Protein AF-A0A2E7STC7-F1 (afdb_monomer_lite)

Foldseek 3Di:
DPPPPPQQDADPVQLVVQLCVLLVVLVVQCVVVAALQSQLSSQLSNLLSCCCRRPVPDDPQLSCQLSVQLSNLSSVLSHFPLPQLLCLLAPLLQQVVVVSNVLSLQVQLLSQLLNQLSSQLRSLVSNFPFDQDPVNVVVLVVVLQVLLVVQCCVFQPDDDVVVQDTGPSDSGDHCVSPPPDPDDDDGGRSRSSVSSSVSSLCCCCPVGVRPRSNVRSNVRSNCRSPVRSVVSCVVSVCVNDPPD

pLDDT: mean 92.61, std 8.81, range [39.91, 98.69]

Radius of gy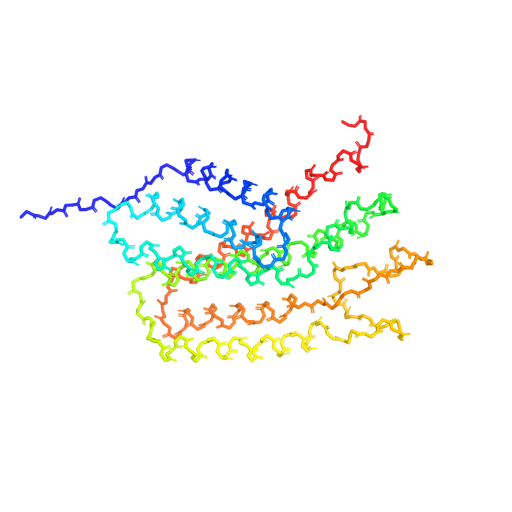ration: 19.45 Å; chains: 1; bounding box: 50×41×57 Å

Secondary structure (DSSP, 8-state):
-----PPP---HHHHHHHHHHHHHHHHHHHHHH-HHHHHHHHHHHHHHHHHHHH-TTS-HHHHHHHHHHHHHHHHHHTTS-HHHHHHHHH-GGGTT-HHHHHHHHHHHHHHHHHHHHHHHHHHHHHHSSS---HHHHHHHHHHHHHHHHHHHHHHH---BGGGTB--SS--S--TTTSTT---------HHHHHHHHHHHHHIIIIIS--HHHHHHHHHHHHHHHHHHHHHHHHHHHHHHSTT-

Sequence (244 aa):
MSENTQTPNPPLWLAVLATAMAGGMGWGIRGQYGHETGAMIAGVLVSLVLVFLFCPNNRSIHVVRAAALGTIAMGFGGSMTYGQTVGLTHDSPLIGNWAAFRWGMLGLAIKGGVWIGFAGLFLGIGLGGKRYRPFEMFLLMLGMLMAVVFGWWLFNTPHDPDNQRLPFFYFSDHWQWEPGATLKHRPEIWGGLLTALVSGILYAALAKGDRLARNLALWGMLGGALGLPLGQALQASNAWNPGM

Structure (mmCIF, N/CA/C/O backbone):
data_AF-A0A2E7STC7-F1
#
_entry.id   AF-A0A2E7STC7-F1
#
loop_
_atom_site.group_PDB
_atom_site.id
_atom_site.type_symbol
_atom_site.label_atom_id
_atom_site.label_alt_id
_atom_site.label_comp_id
_atom_site.label_asym_id
_atom_site.label_entity_id
_atom_site.label_seq_id
_atom_site.pdbx_PDB_ins_code
_atom_site.Cartn_x
_atom_site.Cartn_y
_atom_site.Cartn_z
_atom_site.occupancy
_atom_site.B_iso_or_equiv
_atom_site.auth_seq_id
_atom_site.auth_comp_id
_atom_site.auth_asym_id
_atom_site.auth_atom_id
_atom_site.pdbx_PDB_model_num
ATOM 1 N N . MET A 1 1 ? -28.634 13.125 33.457 1.00 39.91 1 MET A N 1
ATOM 2 C CA . MET A 1 1 ? -28.098 14.011 32.403 1.00 39.91 1 MET A CA 1
ATOM 3 C C . MET A 1 1 ? -27.414 13.126 31.381 1.00 39.91 1 MET A C 1
ATOM 5 O O . MET A 1 1 ? -26.414 12.508 31.711 1.00 39.91 1 MET A O 1
ATOM 9 N N . SER A 1 2 ? -28.009 12.958 30.202 1.00 41.41 2 SER A N 1
ATOM 10 C CA . SER A 1 2 ? -27.362 12.270 29.086 1.00 41.41 2 SER A CA 1
ATOM 11 C C . SER A 1 2 ? -26.258 13.181 28.558 1.00 41.41 2 SER A C 1
ATOM 13 O O . SER A 1 2 ? -26.561 14.195 27.928 1.00 41.41 2 SER A O 1
ATOM 15 N N . GLU A 1 3 ? -24.995 12.867 28.849 1.00 48.06 3 GLU A N 1
ATOM 16 C CA . GLU A 1 3 ? -23.881 13.456 28.110 1.00 48.06 3 GLU A CA 1
ATOM 17 C C . GLU A 1 3 ? -24.093 13.121 26.638 1.00 48.06 3 GLU A C 1
ATOM 19 O O . GLU A 1 3 ? -23.961 11.976 26.209 1.00 48.06 3 GLU A O 1
ATOM 24 N N . ASN A 1 4 ? -24.494 14.129 25.872 1.00 46.41 4 ASN A N 1
ATOM 25 C CA . ASN A 1 4 ? -24.548 14.058 24.429 1.00 46.41 4 ASN A CA 1
ATOM 26 C C . ASN A 1 4 ? -23.088 14.047 23.962 1.00 46.41 4 ASN A C 1
ATOM 28 O O . ASN A 1 4 ? -22.504 15.100 23.709 1.00 46.41 4 ASN A O 1
ATOM 32 N N . THR A 1 5 ? -22.447 12.876 23.987 1.00 58.25 5 THR A N 1
ATOM 33 C CA . THR A 1 5 ? -21.062 12.721 23.549 1.00 58.25 5 THR A CA 1
ATOM 34 C C . THR A 1 5 ? -21.054 12.992 22.051 1.00 58.25 5 THR A C 1
ATOM 36 O O . THR A 1 5 ? -21.365 12.110 21.252 1.00 58.25 5 THR A O 1
ATOM 39 N N . GLN A 1 6 ? -20.783 14.241 21.658 1.00 58.44 6 GLN A N 1
ATOM 40 C CA . GLN A 1 6 ? -20.623 14.589 20.253 1.00 58.44 6 GLN A CA 1
ATOM 41 C C . GLN A 1 6 ? -19.573 13.653 19.665 1.00 58.44 6 GLN A C 1
ATOM 43 O O . GLN A 1 6 ? -18.434 13.600 20.133 1.00 58.44 6 GLN A O 1
ATOM 48 N N . THR A 1 7 ? -19.974 12.886 18.655 1.00 65.62 7 THR A N 1
ATOM 49 C CA . THR A 1 7 ? -19.039 12.086 17.875 1.00 65.62 7 THR A CA 1
ATOM 50 C C . THR A 1 7 ? -18.013 13.042 17.269 1.00 65.62 7 THR A C 1
ATOM 52 O O . THR A 1 7 ? -18.427 13.963 16.556 1.00 65.62 7 THR A O 1
ATOM 55 N N . PRO A 1 8 ? -16.710 12.863 17.543 1.00 74.94 8 PRO A N 1
ATOM 56 C CA . PRO A 1 8 ? -15.663 13.692 16.963 1.00 74.94 8 PRO A CA 1
ATOM 57 C C . PRO A 1 8 ? -15.811 13.719 15.441 1.00 74.94 8 PRO A C 1
ATOM 59 O O . PRO A 1 8 ? -15.792 12.673 14.795 1.00 74.94 8 PRO A O 1
ATOM 62 N N . ASN A 1 9 ? -16.000 14.910 14.878 1.00 84.31 9 ASN A N 1
ATOM 63 C CA . ASN A 1 9 ? -16.163 15.107 13.442 1.00 84.31 9 ASN A CA 1
ATOM 64 C C . ASN A 1 9 ? -15.164 16.175 12.979 1.00 84.31 9 ASN A C 1
ATOM 66 O O . ASN A 1 9 ? -15.547 17.336 12.806 1.00 84.31 9 ASN A O 1
ATOM 70 N N . PRO A 1 10 ? -13.865 15.830 12.884 1.00 89.69 10 PRO A N 1
ATOM 71 C CA . PRO A 1 10 ? -12.863 16.775 12.420 1.00 89.69 10 PRO A CA 1
ATOM 72 C C . PRO A 1 10 ? -13.220 17.236 10.998 1.00 89.69 10 PRO A C 1
ATOM 74 O O . PRO A 1 10 ? -13.703 16.431 10.196 1.00 89.69 10 PRO A O 1
ATOM 77 N N . PRO A 1 11 ? -12.966 18.507 10.643 1.00 93.88 11 PRO A N 1
ATOM 78 C CA . PRO A 1 11 ? -13.161 18.968 9.277 1.00 93.88 11 PRO A CA 1
ATOM 79 C C . PRO A 1 11 ? -12.397 18.079 8.292 1.00 93.88 11 PRO A C 1
ATOM 81 O O . PRO A 1 11 ? -11.206 17.821 8.477 1.00 93.88 11 PRO A O 1
ATOM 84 N N . LEU A 1 12 ? -13.064 17.626 7.227 1.00 92.12 12 LEU A N 1
ATOM 85 C CA . LEU A 1 12 ? -12.473 16.679 6.276 1.00 92.12 12 LEU A CA 1
ATOM 86 C C . LEU A 1 12 ? -11.166 17.205 5.666 1.00 92.12 12 LEU A C 1
ATOM 88 O O . LEU A 1 12 ? -10.209 16.449 5.524 1.00 92.12 12 LEU A O 1
ATOM 92 N N . TRP A 1 13 ? -11.100 18.505 5.361 1.00 94.62 13 TRP A N 1
ATOM 93 C CA . TRP A 1 13 ? -9.892 19.137 4.825 1.00 94.62 13 TRP A CA 1
ATOM 94 C C . TRP A 1 13 ? -8.693 18.988 5.772 1.00 94.62 13 TRP A C 1
ATOM 96 O O . TRP A 1 13 ? -7.584 18.733 5.310 1.00 94.62 13 TRP A O 1
ATOM 106 N N . LEU A 1 14 ? -8.915 19.089 7.088 1.00 95.12 14 LEU A N 1
ATOM 107 C CA . LEU A 1 14 ? -7.868 18.957 8.098 1.00 95.12 14 LEU A CA 1
ATOM 108 C C . LEU A 1 14 ? -7.391 17.510 8.171 1.00 95.12 14 LEU A C 1
ATOM 110 O O . LEU A 1 14 ? -6.188 17.261 8.182 1.00 95.12 14 LEU A O 1
ATOM 114 N N . ALA A 1 15 ? -8.329 16.559 8.179 1.00 94.12 15 ALA A N 1
ATOM 115 C CA . ALA A 1 15 ? -8.004 15.139 8.192 1.00 94.12 15 ALA A CA 1
ATOM 116 C C . ALA A 1 15 ? -7.192 14.734 6.956 1.00 94.12 15 ALA A C 1
ATOM 118 O O . ALA A 1 15 ? -6.171 14.060 7.090 1.00 94.12 15 ALA A O 1
ATOM 119 N N . VAL A 1 16 ? -7.595 15.195 5.770 1.00 93.00 16 VAL A N 1
ATOM 120 C CA . VAL A 1 16 ? -6.880 14.939 4.514 1.00 93.00 16 VAL A CA 1
ATOM 121 C C . VAL A 1 16 ? -5.494 15.579 4.539 1.00 93.00 16 VAL A C 1
ATOM 123 O O . VAL A 1 16 ? -4.512 14.881 4.302 1.00 93.00 16 VAL A O 1
ATOM 126 N N . LEU A 1 17 ? -5.391 16.869 4.871 1.00 96.12 17 LEU A N 1
ATOM 127 C CA . LEU A 1 17 ? -4.120 17.594 4.845 1.00 96.12 17 LEU A CA 1
ATOM 128 C C . LEU A 1 17 ? -3.121 17.041 5.866 1.00 96.12 17 LEU A C 1
ATOM 130 O O . LEU A 1 17 ? -1.989 16.731 5.505 1.00 96.12 17 LEU A O 1
ATOM 134 N N . ALA A 1 18 ? -3.535 16.862 7.122 1.00 96.81 18 ALA A N 1
ATOM 135 C CA . ALA A 1 18 ? -2.658 16.348 8.171 1.00 96.81 18 ALA A CA 1
ATOM 136 C C . ALA A 1 18 ? -2.188 14.920 7.861 1.00 96.81 18 ALA A C 1
ATOM 138 O O . ALA A 1 18 ? -1.013 14.597 8.046 1.00 96.81 18 ALA A O 1
ATOM 139 N N . THR A 1 19 ? -3.081 14.074 7.334 1.00 94.81 19 THR A N 1
ATOM 140 C CA . THR A 1 19 ? -2.727 12.705 6.938 1.00 94.81 19 THR A CA 1
ATOM 141 C C . THR A 1 19 ? -1.790 12.698 5.733 1.00 94.81 19 THR A C 1
ATOM 143 O O . THR A 1 19 ? -0.831 11.929 5.720 1.00 94.81 19 THR A O 1
ATOM 146 N N . ALA A 1 20 ? -2.010 13.572 4.747 1.00 93.81 20 ALA A N 1
ATOM 147 C CA . ALA A 1 20 ? -1.134 13.714 3.587 1.00 93.81 20 ALA A CA 1
ATOM 148 C C . ALA A 1 20 ? 0.260 14.224 3.979 1.00 93.81 20 ALA A C 1
ATOM 150 O O . ALA A 1 20 ? 1.253 13.697 3.488 1.00 93.81 20 ALA A O 1
ATOM 151 N N . MET A 1 21 ? 0.357 15.186 4.902 1.00 96.19 21 MET A N 1
ATOM 152 C CA . MET A 1 21 ? 1.639 15.676 5.423 1.00 96.19 21 MET A CA 1
ATOM 153 C C . MET A 1 21 ? 2.388 14.589 6.202 1.00 96.19 21 MET A C 1
ATOM 155 O O . MET A 1 21 ? 3.574 14.370 5.963 1.00 96.19 21 MET A O 1
ATOM 159 N N . ALA A 1 22 ? 1.697 13.867 7.090 1.00 96.38 22 ALA A N 1
ATOM 160 C CA . ALA A 1 22 ? 2.275 12.755 7.843 1.00 96.38 22 ALA A CA 1
ATOM 161 C C . ALA A 1 22 ? 2.733 11.614 6.923 1.00 96.38 22 ALA A C 1
ATOM 163 O O . ALA A 1 22 ? 3.848 11.108 7.059 1.00 96.38 22 ALA A O 1
ATOM 164 N N . GLY A 1 23 ? 1.892 11.243 5.955 1.00 94.06 23 GLY A N 1
ATOM 165 C CA . GLY A 1 23 ? 2.201 10.241 4.943 1.00 94.06 23 GLY A CA 1
ATOM 166 C C . GLY A 1 23 ? 3.374 10.662 4.063 1.00 94.06 23 GLY A C 1
ATOM 167 O O . GLY A 1 23 ? 4.307 9.885 3.903 1.00 94.06 23 GLY A O 1
ATOM 168 N N . GLY A 1 24 ? 3.374 11.898 3.559 1.00 92.38 24 GLY A N 1
ATOM 169 C CA . GLY A 1 24 ? 4.443 12.451 2.726 1.00 92.38 24 GLY A CA 1
ATOM 170 C C . GLY A 1 24 ? 5.787 12.508 3.451 1.00 92.38 24 GLY A C 1
ATOM 171 O O . GLY A 1 24 ? 6.792 12.048 2.911 1.00 92.38 24 GLY A O 1
ATOM 172 N N . MET A 1 25 ? 5.805 12.975 4.705 1.00 94.19 25 MET A N 1
ATOM 173 C CA . MET A 1 25 ? 7.006 12.951 5.546 1.00 94.19 25 MET A CA 1
ATOM 174 C C . MET A 1 25 ? 7.497 11.517 5.778 1.00 94.19 25 MET A C 1
ATOM 176 O O . MET A 1 25 ? 8.676 11.225 5.576 1.00 94.19 25 MET A O 1
ATOM 180 N N . GLY A 1 26 ? 6.595 10.604 6.152 1.00 93.38 26 GLY A N 1
ATOM 181 C CA . GLY A 1 26 ? 6.923 9.194 6.348 1.00 93.38 26 GLY A CA 1
ATOM 182 C C . GLY A 1 26 ? 7.460 8.526 5.080 1.00 93.38 26 GLY A C 1
ATOM 183 O O . GLY A 1 26 ? 8.394 7.730 5.153 1.00 93.38 26 GLY A O 1
ATOM 184 N N . TRP A 1 27 ? 6.928 8.885 3.911 1.00 90.75 27 TRP A N 1
ATOM 185 C CA . TRP A 1 27 ? 7.393 8.373 2.623 1.00 90.75 27 TRP A CA 1
ATOM 186 C C . TRP A 1 27 ? 8.780 8.909 2.254 1.00 90.75 27 TRP A C 1
ATOM 188 O O . TRP A 1 27 ? 9.626 8.143 1.793 1.00 90.75 27 TRP A O 1
ATOM 198 N N . GLY A 1 28 ? 9.051 10.190 2.524 1.00 89.56 28 GLY A N 1
ATOM 199 C CA . GLY A 1 28 ? 10.384 10.779 2.365 1.00 89.56 28 GLY A CA 1
ATOM 200 C C . GLY A 1 28 ? 11.430 10.085 3.242 1.00 89.56 28 GLY A C 1
ATOM 201 O O . GLY A 1 28 ? 12.499 9.716 2.758 1.00 89.56 28 GLY A O 1
ATOM 202 N N . ILE A 1 29 ? 11.091 9.810 4.507 1.00 89.19 29 ILE A N 1
ATOM 203 C CA . ILE A 1 29 ? 11.946 9.043 5.426 1.00 89.19 29 ILE A CA 1
ATOM 204 C C . ILE A 1 29 ? 12.149 7.613 4.915 1.00 89.19 29 ILE A C 1
ATOM 206 O O . ILE A 1 29 ? 13.274 7.112 4.900 1.00 89.19 29 ILE A O 1
ATOM 210 N N . ARG A 1 30 ? 11.086 6.952 4.438 1.00 88.50 30 ARG A N 1
ATOM 211 C CA . ARG A 1 30 ? 11.183 5.617 3.835 1.00 88.50 30 ARG A CA 1
ATOM 212 C C . ARG A 1 30 ? 12.182 5.582 2.679 1.00 88.50 30 ARG A C 1
ATOM 214 O O . ARG A 1 30 ? 12.866 4.574 2.542 1.00 88.50 30 ARG A O 1
ATOM 221 N N . GLY A 1 31 ? 12.304 6.648 1.890 1.00 84.62 31 GLY A N 1
ATOM 222 C CA . GLY A 1 31 ? 13.314 6.746 0.832 1.00 84.62 31 GLY A CA 1
ATOM 223 C C . GLY A 1 31 ? 14.756 6.553 1.325 1.00 84.62 31 GLY A C 1
ATOM 224 O O . GLY A 1 31 ? 15.585 6.068 0.565 1.00 84.62 31 GLY A O 1
ATOM 225 N N . GLN A 1 32 ? 15.040 6.861 2.597 1.00 86.62 32 GLN A N 1
ATOM 226 C CA . GLN A 1 32 ? 16.368 6.713 3.208 1.00 86.62 32 GLN A CA 1
ATOM 227 C C . GLN A 1 32 ? 16.581 5.348 3.881 1.00 86.62 32 GLN A C 1
ATOM 229 O O . GLN A 1 32 ? 17.663 4.778 3.789 1.00 86.62 32 GLN A O 1
ATOM 234 N N . TYR A 1 33 ? 15.559 4.803 4.550 1.00 83.75 33 TYR A N 1
ATOM 235 C CA . TYR A 1 33 ? 15.676 3.536 5.296 1.00 83.75 33 TYR A CA 1
ATOM 236 C C . TYR A 1 33 ? 15.258 2.296 4.484 1.00 83.75 33 TYR A C 1
ATOM 238 O O . TYR A 1 33 ? 15.698 1.183 4.769 1.00 83.75 33 TYR A O 1
ATOM 246 N N . GLY A 1 34 ? 14.426 2.475 3.456 1.00 80.62 34 GLY A N 1
ATOM 247 C CA . GLY A 1 34 ? 13.909 1.416 2.590 1.00 80.62 34 GLY A CA 1
ATOM 248 C C . GLY A 1 34 ? 13.017 0.382 3.292 1.00 80.62 34 GLY A C 1
ATOM 249 O O . GLY A 1 34 ? 12.738 0.465 4.489 1.00 80.62 34 GLY A O 1
ATOM 250 N N . HIS A 1 35 ? 12.580 -0.607 2.504 1.00 85.88 35 HIS A N 1
ATOM 251 C CA . HIS A 1 35 ? 11.991 -1.872 2.971 1.00 85.88 35 HIS A CA 1
ATOM 252 C C . HIS A 1 35 ? 10.810 -1.712 3.961 1.00 85.88 35 HIS A C 1
ATOM 254 O O . HIS A 1 35 ? 10.058 -0.729 3.896 1.00 85.88 35 HIS A O 1
ATOM 260 N N . GLU A 1 36 ? 10.598 -2.696 4.837 1.00 92.69 36 GLU A N 1
ATOM 261 C CA . GLU A 1 36 ? 9.513 -2.745 5.820 1.00 92.69 36 GLU A CA 1
ATOM 262 C C . GLU A 1 36 ? 9.675 -1.667 6.897 1.00 92.69 36 GLU A C 1
ATOM 264 O O . GLU A 1 36 ? 8.715 -0.965 7.215 1.00 92.69 36 GLU A O 1
ATOM 269 N N . THR A 1 37 ? 10.894 -1.474 7.412 1.00 89.56 37 THR A N 1
ATOM 270 C CA . THR A 1 37 ? 11.180 -0.512 8.490 1.00 89.56 37 THR A CA 1
ATOM 271 C C . THR A 1 37 ? 10.824 0.918 8.092 1.00 89.56 37 THR A C 1
ATOM 273 O O . THR A 1 37 ? 10.157 1.623 8.848 1.00 89.56 37 THR A O 1
ATOM 276 N N . GLY A 1 38 ? 11.204 1.351 6.885 1.00 90.31 38 GLY A N 1
ATOM 277 C CA . GLY A 1 38 ? 10.836 2.675 6.389 1.00 90.31 38 GLY A CA 1
ATOM 278 C C . GLY A 1 38 ? 9.321 2.833 6.227 1.00 90.31 38 GLY A C 1
ATOM 279 O O . GLY A 1 38 ? 8.764 3.884 6.537 1.00 90.31 38 GLY A O 1
ATOM 280 N N . ALA A 1 39 ? 8.626 1.775 5.801 1.00 93.94 39 ALA A N 1
ATOM 281 C CA . ALA A 1 39 ? 7.173 1.785 5.661 1.00 93.94 39 ALA A CA 1
ATOM 282 C C . ALA A 1 39 ? 6.437 1.900 7.003 1.00 93.94 39 ALA A C 1
ATOM 284 O O . ALA A 1 39 ? 5.436 2.612 7.102 1.00 93.94 39 ALA A O 1
ATOM 285 N N . MET A 1 40 ? 6.952 1.254 8.050 1.00 96.19 40 MET A N 1
ATOM 286 C CA . MET A 1 40 ? 6.401 1.346 9.403 1.00 96.19 40 MET A CA 1
ATOM 287 C C . MET A 1 40 ? 6.386 2.792 9.920 1.00 96.19 40 MET A C 1
ATOM 289 O O . MET A 1 40 ? 5.429 3.187 10.583 1.00 96.19 40 MET A O 1
ATOM 293 N N . ILE A 1 41 ? 7.378 3.616 9.563 1.00 94.56 41 ILE A N 1
ATOM 294 C CA . ILE A 1 41 ? 7.426 5.033 9.961 1.00 94.56 41 ILE A CA 1
ATOM 295 C C . ILE A 1 41 ? 6.243 5.812 9.365 1.00 94.56 41 ILE A C 1
ATOM 297 O O . ILE A 1 41 ? 5.555 6.540 10.079 1.00 94.56 41 ILE A O 1
ATOM 301 N N . ALA A 1 42 ? 5.934 5.617 8.081 1.00 94.31 42 ALA A N 1
ATOM 302 C CA . ALA A 1 42 ? 4.728 6.200 7.488 1.00 94.31 42 ALA A CA 1
ATOM 303 C C . ALA A 1 42 ? 3.453 5.679 8.174 1.00 94.31 42 ALA A C 1
ATOM 305 O O . ALA A 1 42 ? 2.535 6.450 8.457 1.00 94.31 42 ALA A O 1
ATOM 306 N N . GLY A 1 43 ? 3.425 4.383 8.498 1.00 95.44 43 GLY A N 1
ATOM 307 C CA . GLY A 1 43 ? 2.316 3.737 9.196 1.00 95.44 43 GLY A CA 1
ATOM 308 C C . GLY A 1 43 ? 2.021 4.354 10.561 1.00 95.44 43 GLY A C 1
ATOM 309 O O . GLY A 1 43 ? 0.864 4.677 10.837 1.00 95.44 43 GLY A O 1
ATOM 310 N N . VAL A 1 44 ? 3.043 4.562 11.398 1.00 96.31 44 VAL A N 1
ATOM 311 C CA . VAL A 1 44 ? 2.856 5.134 12.740 1.00 96.31 44 VAL A CA 1
ATOM 312 C C . VAL A 1 44 ? 2.392 6.587 12.670 1.00 96.31 44 VAL A C 1
ATOM 314 O O . VAL A 1 44 ? 1.444 6.949 13.364 1.00 96.31 44 VAL A O 1
ATOM 317 N N . LEU A 1 45 ? 2.987 7.400 11.789 1.00 96.38 45 LEU A N 1
ATOM 318 C CA . LEU A 1 45 ? 2.647 8.818 11.648 1.00 96.38 45 LEU A CA 1
ATOM 319 C C . LEU A 1 45 ? 1.200 9.002 11.173 1.00 96.38 45 LEU A C 1
ATOM 321 O O . LEU A 1 45 ? 0.427 9.720 11.808 1.00 96.38 45 LEU A O 1
ATOM 325 N N . VAL A 1 46 ? 0.808 8.306 10.102 1.00 96.38 46 VAL A N 1
ATOM 326 C CA . VAL A 1 46 ? -0.562 8.354 9.564 1.00 96.38 46 VAL A CA 1
ATOM 327 C C . VAL A 1 46 ? -1.575 7.830 10.580 1.00 96.38 46 VAL A C 1
ATOM 329 O O . VAL A 1 46 ? -2.613 8.456 10.796 1.00 96.38 46 VAL A O 1
ATOM 332 N N . SER A 1 47 ? -1.272 6.713 11.246 1.00 96.06 47 SER A N 1
ATOM 333 C CA . SER A 1 47 ? -2.191 6.128 12.226 1.00 96.06 47 SER A CA 1
ATOM 334 C C . SER A 1 47 ? -2.409 7.054 13.420 1.00 96.06 47 SER A C 1
ATOM 336 O O . SER A 1 47 ? -3.547 7.227 13.844 1.00 96.06 47 SER A O 1
ATOM 338 N N . LEU A 1 48 ? -1.354 7.685 13.946 1.00 95.06 48 LEU A N 1
ATOM 339 C CA . LEU A 1 48 ? -1.475 8.628 15.060 1.00 95.06 48 LEU A CA 1
ATOM 340 C C . LEU A 1 48 ? -2.302 9.859 14.682 1.00 95.06 48 LEU A C 1
ATOM 342 O O . LEU A 1 48 ? -3.174 10.246 15.457 1.00 95.06 48 LEU A O 1
ATOM 346 N N . VAL A 1 49 ? -2.098 10.432 13.490 1.00 95.38 49 VAL A N 1
ATOM 347 C CA . VAL A 1 49 ? -2.918 11.556 13.005 1.00 95.38 49 VAL A CA 1
ATOM 348 C C . VAL A 1 49 ? -4.395 11.173 12.949 1.00 95.38 49 VAL A C 1
ATOM 350 O O . VAL A 1 49 ? -5.234 11.874 13.514 1.00 95.38 49 VAL A O 1
ATOM 353 N N . LEU A 1 50 ? -4.723 10.040 12.322 1.00 94.00 50 LEU A N 1
ATOM 354 C CA . LEU A 1 50 ? -6.108 9.580 12.213 1.00 94.00 50 LEU A CA 1
ATOM 355 C C . LEU A 1 50 ? -6.722 9.311 13.592 1.00 94.00 50 LEU A C 1
ATOM 357 O O . LEU A 1 50 ? -7.847 9.726 13.864 1.00 94.00 50 LEU A O 1
ATOM 361 N N . VAL A 1 51 ? -5.984 8.661 14.488 1.00 92.50 51 VAL A N 1
ATOM 362 C CA . VAL A 1 51 ? -6.475 8.359 15.833 1.00 92.50 51 VAL A CA 1
ATOM 363 C C . VAL A 1 51 ? -6.688 9.639 16.648 1.00 92.50 51 VAL A C 1
ATOM 365 O O . VAL A 1 51 ? -7.723 9.767 17.294 1.00 92.50 51 VAL A O 1
ATOM 368 N N . PHE A 1 52 ? -5.773 10.609 16.614 1.00 92.00 52 PHE A N 1
ATOM 369 C CA . PHE A 1 52 ? -5.940 11.850 17.377 1.00 92.00 52 PHE A CA 1
ATOM 370 C C . PHE A 1 52 ? -7.084 12.722 16.858 1.00 92.00 52 PHE A C 1
ATOM 372 O O . PHE A 1 52 ? -7.785 13.335 17.660 1.00 92.00 52 PHE A O 1
ATOM 379 N N . LEU A 1 53 ? -7.321 12.742 15.544 1.00 92.50 53 LEU A N 1
ATOM 380 C CA . LEU A 1 53 ? -8.408 13.526 14.956 1.00 92.50 53 LEU A CA 1
ATOM 381 C C . LEU A 1 53 ? -9.787 12.889 15.170 1.00 92.50 53 LEU A C 1
ATOM 383 O O . LEU A 1 53 ? -10.744 13.590 15.494 1.00 92.50 53 LEU A O 1
ATOM 387 N N . PHE A 1 54 ? -9.906 11.571 14.995 1.00 89.75 54 PHE A N 1
ATOM 388 C CA . PHE A 1 54 ? -11.200 10.878 15.041 1.00 89.75 54 PHE A CA 1
ATOM 389 C C . PHE A 1 54 ? -11.511 10.234 16.398 1.00 89.75 54 PHE A C 1
ATOM 391 O O . PHE A 1 54 ? -12.649 9.838 16.647 1.00 89.75 54 PHE A O 1
ATOM 398 N N . CYS A 1 55 ? -10.530 10.109 17.293 1.00 87.94 55 CYS A N 1
ATOM 399 C CA . CYS A 1 55 ? -10.681 9.480 18.608 1.00 87.94 55 CYS A CA 1
ATOM 400 C C . CYS A 1 55 ? -10.053 10.304 19.765 1.00 87.94 55 CYS A C 1
ATOM 402 O O . CYS A 1 55 ? -9.389 9.709 20.616 1.00 87.94 55 CYS A O 1
ATOM 404 N N . PRO A 1 56 ? -10.281 11.635 19.865 1.00 81.88 56 PRO A N 1
ATOM 405 C CA . PRO A 1 56 ? -9.615 12.523 20.832 1.00 81.88 56 PRO A CA 1
ATOM 406 C C . PRO A 1 56 ? -9.802 12.135 22.308 1.00 81.88 56 PRO A C 1
ATOM 408 O O . PRO A 1 56 ? -8.904 12.351 23.112 1.00 81.88 56 PRO A O 1
ATOM 411 N N . ASN A 1 57 ? -10.935 11.519 22.665 1.00 82.19 57 ASN A N 1
ATOM 412 C CA . ASN A 1 57 ? -11.250 11.128 24.049 1.00 82.19 57 ASN A CA 1
ATOM 413 C C . ASN A 1 57 ? -11.036 9.629 24.320 1.00 82.19 57 ASN A C 1
ATOM 415 O O . ASN A 1 57 ? -11.535 9.087 25.308 1.00 82.19 57 ASN A O 1
ATOM 419 N N . ASN A 1 58 ? -10.357 8.919 23.418 1.00 81.38 58 ASN A N 1
ATOM 420 C CA . ASN A 1 58 ? -10.159 7.484 23.561 1.00 81.38 58 ASN A CA 1
ATOM 421 C C . ASN A 1 58 ? -9.019 7.185 24.546 1.00 81.38 58 ASN A C 1
ATOM 423 O O . ASN A 1 58 ? -8.061 7.945 24.673 1.00 81.38 58 ASN A O 1
ATOM 427 N N . ARG A 1 59 ? -9.104 6.058 25.261 1.00 82.31 59 ARG A N 1
ATOM 428 C CA . ARG A 1 59 ? -8.070 5.691 26.243 1.00 82.31 59 ARG A CA 1
ATOM 429 C C . ARG A 1 59 ? -6.738 5.450 25.534 1.00 82.31 59 ARG A C 1
ATOM 431 O O . ARG A 1 59 ? -6.715 4.831 24.468 1.00 82.31 59 ARG A O 1
ATOM 438 N N . SER A 1 60 ? -5.632 5.841 26.170 1.00 83.12 60 SER A N 1
ATOM 439 C CA . SER A 1 60 ? -4.271 5.703 25.625 1.00 83.12 60 SER A CA 1
ATOM 440 C C . SER A 1 60 ? -3.969 4.294 25.101 1.00 83.12 60 SER A C 1
ATOM 442 O O . SER A 1 60 ? -3.379 4.146 24.038 1.00 83.12 60 SER A O 1
ATOM 444 N N . ILE A 1 61 ? -4.458 3.247 25.772 1.00 84.56 61 ILE A N 1
ATOM 445 C CA . ILE A 1 61 ? -4.276 1.858 25.328 1.00 84.56 61 ILE A CA 1
ATOM 446 C C . ILE A 1 61 ? -4.935 1.550 23.973 1.00 84.56 61 ILE A C 1
ATOM 448 O O . ILE A 1 61 ? -4.383 0.791 23.179 1.00 84.56 61 ILE A O 1
ATOM 452 N N . HIS A 1 62 ? -6.094 2.142 23.671 1.00 84.56 62 HIS A N 1
ATOM 453 C CA . HIS A 1 62 ? -6.762 1.962 22.379 1.00 84.56 62 HIS A CA 1
ATOM 454 C C . HIS A 1 62 ? -6.030 2.719 21.273 1.00 84.56 62 HIS A C 1
ATOM 456 O O . HIS A 1 62 ? -5.873 2.184 20.176 1.00 84.56 62 HIS A O 1
ATOM 462 N N . VAL A 1 63 ? -5.527 3.915 21.593 1.00 86.75 63 VAL A N 1
ATOM 463 C CA . VAL A 1 63 ? -4.703 4.727 20.691 1.00 86.75 63 VAL A CA 1
ATOM 464 C C . VAL A 1 63 ? -3.421 3.987 20.319 1.00 86.75 63 VAL A C 1
ATOM 466 O O . VAL A 1 63 ? -3.145 3.784 19.138 1.00 86.75 63 VAL A O 1
ATOM 469 N N . VAL A 1 64 ? -2.686 3.500 21.321 1.00 90.25 64 VAL A N 1
ATOM 470 C CA . VAL A 1 64 ? -1.443 2.740 21.132 1.00 90.25 64 VAL A CA 1
ATOM 471 C C . VAL A 1 64 ? -1.699 1.463 20.338 1.00 90.25 64 VAL A C 1
ATOM 473 O O . VAL A 1 64 ? -0.952 1.164 19.413 1.00 90.25 64 VAL A O 1
ATOM 476 N N . ARG A 1 65 ? -2.780 0.730 20.634 1.00 90.94 65 ARG A N 1
ATOM 477 C CA . ARG A 1 65 ? -3.142 -0.483 19.888 1.00 90.94 65 ARG A CA 1
ATOM 478 C C . ARG A 1 65 ? -3.412 -0.189 18.413 1.00 90.94 65 ARG A C 1
ATOM 480 O O . ARG A 1 65 ? -2.903 -0.905 17.556 1.00 90.94 65 ARG A O 1
ATOM 487 N N . ALA A 1 66 ? -4.219 0.829 18.117 1.00 92.62 66 ALA A N 1
ATOM 488 C CA . ALA A 1 66 ? -4.544 1.207 16.745 1.00 92.62 66 ALA A CA 1
ATOM 489 C C . ALA A 1 66 ? -3.296 1.655 15.974 1.00 92.62 66 ALA A C 1
ATOM 491 O O . ALA A 1 66 ? -3.053 1.165 14.872 1.00 92.62 66 ALA A O 1
ATOM 492 N N . ALA A 1 67 ? -2.470 2.504 16.589 1.00 94.56 67 ALA A N 1
ATOM 493 C CA . ALA A 1 67 ? -1.213 2.951 16.005 1.00 94.56 67 ALA A CA 1
ATOM 494 C C . ALA A 1 67 ? -0.243 1.786 15.766 1.00 94.56 67 ALA A C 1
ATOM 496 O O . ALA A 1 67 ? 0.319 1.685 14.679 1.00 94.56 67 ALA A O 1
ATOM 497 N N . ALA A 1 68 ? -0.088 0.867 16.723 1.00 95.38 68 ALA A N 1
ATOM 498 C CA . ALA A 1 68 ? 0.788 -0.296 16.583 1.00 95.38 68 ALA A CA 1
ATOM 499 C C . ALA A 1 68 ? 0.333 -1.228 15.449 1.00 95.38 68 ALA A C 1
ATOM 501 O O . ALA A 1 68 ? 1.146 -1.636 14.622 1.00 95.38 68 ALA A O 1
ATOM 502 N N . LEU A 1 69 ? -0.968 -1.525 15.366 1.00 95.69 69 LEU A N 1
ATOM 503 C CA . LEU A 1 69 ? -1.513 -2.377 14.308 1.00 95.69 69 LEU A CA 1
ATOM 504 C C . LEU A 1 69 ? -1.388 -1.724 12.925 1.00 95.69 69 LEU A C 1
ATOM 506 O O . LEU A 1 69 ? -0.956 -2.391 11.987 1.00 95.69 69 LEU A O 1
ATOM 510 N N . GLY A 1 70 ? -1.694 -0.428 12.801 1.00 95.56 70 GLY A N 1
ATOM 511 C CA . GLY A 1 70 ? -1.494 0.315 11.553 1.00 95.56 70 GLY A CA 1
ATOM 512 C C . GLY A 1 70 ? -0.020 0.392 11.136 1.00 95.56 70 GLY A C 1
ATOM 513 O O . GLY A 1 70 ? 0.301 0.226 9.962 1.00 95.56 70 GLY A O 1
ATOM 514 N N . THR A 1 71 ? 0.888 0.548 12.104 1.00 96.50 71 THR A N 1
ATOM 515 C CA . THR A 1 71 ? 2.346 0.546 11.889 1.00 96.50 71 THR A CA 1
ATOM 516 C C . THR A 1 71 ? 2.832 -0.780 11.313 1.00 96.50 71 THR A C 1
ATOM 518 O O . THR A 1 71 ? 3.470 -0.796 10.262 1.00 96.50 71 THR A O 1
ATOM 521 N N . ILE A 1 72 ? 2.501 -1.896 11.972 1.00 95.50 72 ILE A N 1
ATOM 522 C CA . ILE A 1 72 ? 2.899 -3.242 11.535 1.00 95.50 72 ILE A CA 1
ATOM 523 C C . ILE A 1 72 ? 2.333 -3.537 10.144 1.00 95.50 72 ILE A C 1
ATOM 525 O O . ILE A 1 72 ? 3.055 -4.004 9.266 1.00 95.50 72 ILE A O 1
ATOM 529 N N . ALA A 1 73 ? 1.059 -3.215 9.919 1.00 96.25 73 ALA A N 1
ATOM 530 C CA . ALA A 1 73 ? 0.402 -3.492 8.651 1.00 96.25 73 ALA A CA 1
ATOM 531 C C . ALA A 1 73 ? 0.960 -2.668 7.487 1.00 96.25 73 ALA A C 1
ATOM 533 O O . ALA A 1 73 ? 1.081 -3.184 6.377 1.00 96.25 73 ALA A O 1
ATOM 534 N N . MET A 1 74 ? 1.365 -1.418 7.735 1.00 96.38 74 MET A N 1
ATOM 535 C CA . MET A 1 74 ? 2.093 -0.634 6.737 1.00 96.38 74 MET A CA 1
ATOM 536 C C . MET A 1 74 ? 3.454 -1.270 6.410 1.00 96.38 74 MET A C 1
ATOM 538 O O . MET A 1 74 ? 3.891 -1.214 5.262 1.00 96.38 74 MET A O 1
ATOM 542 N N . GLY A 1 75 ? 4.094 -1.928 7.381 1.00 95.62 75 GLY A N 1
ATOM 543 C CA . GLY A 1 75 ? 5.316 -2.707 7.177 1.00 95.62 75 GLY A CA 1
ATOM 544 C C . GLY A 1 75 ? 5.155 -3.840 6.160 1.00 95.62 75 GLY A C 1
ATOM 545 O O . GLY A 1 75 ? 6.040 -4.026 5.329 1.00 95.62 75 GLY A O 1
ATOM 546 N N . PHE A 1 76 ? 4.009 -4.535 6.142 1.00 94.62 76 PHE A N 1
ATOM 547 C CA . PHE A 1 76 ? 3.772 -5.644 5.206 1.00 94.62 76 PHE A CA 1
ATOM 548 C C . PHE A 1 76 ? 3.918 -5.224 3.747 1.00 94.62 76 PHE A C 1
ATOM 550 O O . PHE A 1 76 ? 4.562 -5.928 2.975 1.00 94.62 76 PHE A O 1
ATOM 557 N N . GLY A 1 77 ? 3.394 -4.062 3.354 1.00 89.19 77 GLY A N 1
ATOM 558 C CA . GLY A 1 77 ? 3.560 -3.606 1.975 1.00 89.19 77 GLY A CA 1
ATOM 559 C C . GLY A 1 77 ? 5.004 -3.235 1.618 1.00 89.19 77 GLY A C 1
ATOM 560 O O . GLY A 1 77 ? 5.381 -3.323 0.451 1.00 89.19 77 GLY A O 1
ATOM 561 N N . GLY A 1 78 ? 5.835 -2.919 2.618 1.00 90.88 78 GLY A N 1
ATOM 562 C CA . GLY A 1 78 ? 7.263 -2.629 2.457 1.00 90.88 78 GLY A CA 1
ATOM 563 C C . GLY A 1 78 ? 8.091 -3.802 1.938 1.00 90.88 78 GLY A C 1
ATOM 564 O O . GLY A 1 78 ? 9.171 -3.571 1.397 1.00 90.88 78 GLY A O 1
ATOM 565 N N . SER A 1 79 ? 7.558 -5.021 2.038 1.00 92.38 79 SER A N 1
ATOM 566 C CA . SER A 1 79 ? 8.179 -6.245 1.524 1.00 92.38 79 SER A CA 1
ATOM 567 C C . SER A 1 79 ? 7.998 -6.437 0.010 1.00 92.38 79 SER A C 1
ATOM 569 O O . SER A 1 79 ? 8.688 -7.249 -0.607 1.00 92.38 79 SER A O 1
ATOM 571 N N . MET A 1 80 ? 7.089 -5.690 -0.633 1.00 94.75 80 MET A N 1
ATOM 572 C CA . MET A 1 80 ? 6.910 -5.767 -2.083 1.00 94.75 80 MET A CA 1
ATOM 573 C C . MET A 1 80 ? 8.065 -5.099 -2.826 1.00 94.75 80 MET A C 1
ATOM 575 O O . MET A 1 80 ? 8.512 -4.007 -2.469 1.00 94.75 80 MET A O 1
ATOM 579 N N . THR A 1 81 ? 8.448 -5.693 -3.957 1.00 91.75 81 THR A N 1
ATOM 580 C CA . THR A 1 81 ? 9.372 -5.114 -4.942 1.00 91.75 81 THR A CA 1
ATOM 581 C C . THR A 1 81 ? 8.734 -3.916 -5.654 1.00 91.75 81 THR A C 1
ATOM 583 O O . THR A 1 81 ? 8.369 -3.970 -6.821 1.00 91.75 81 THR A O 1
ATOM 586 N N . TYR A 1 82 ? 8.520 -2.831 -4.922 1.00 89.75 82 TYR A N 1
ATOM 587 C CA . TYR A 1 82 ? 7.902 -1.598 -5.401 1.00 89.75 82 TYR A CA 1
ATOM 588 C C . TYR A 1 82 ? 8.885 -0.731 -6.198 1.00 89.75 82 TYR A C 1
ATOM 590 O O . TYR A 1 82 ? 8.492 -0.095 -7.168 1.00 89.75 82 TYR A O 1
ATOM 598 N N . GLY A 1 83 ? 10.166 -0.725 -5.810 1.00 92.31 83 GLY A N 1
ATOM 599 C CA . GLY A 1 83 ? 11.184 0.128 -6.435 1.00 92.31 83 GLY A CA 1
ATOM 600 C C . GLY A 1 83 ? 11.363 -0.135 -7.932 1.00 92.31 83 GLY A C 1
ATOM 601 O O . GLY A 1 83 ? 11.381 0.809 -8.705 1.00 92.31 83 GLY A O 1
ATOM 602 N N . GLN A 1 84 ? 11.394 -1.402 -8.354 1.00 94.31 84 GLN A N 1
ATOM 603 C CA . GLN A 1 84 ? 11.472 -1.749 -9.782 1.00 94.31 84 GLN A CA 1
ATOM 604 C C . GLN A 1 84 ? 10.195 -1.380 -10.548 1.00 94.31 84 GLN A C 1
ATOM 606 O O . GLN A 1 84 ? 10.253 -0.971 -11.698 1.00 94.31 84 GLN A O 1
ATOM 611 N N . THR A 1 85 ? 9.027 -1.415 -9.900 1.00 96.44 85 THR A N 1
ATOM 612 C CA . THR A 1 85 ? 7.786 -0.915 -10.519 1.00 96.44 85 THR A CA 1
ATOM 613 C C . THR A 1 85 ? 7.823 0.586 -10.753 1.00 96.44 85 THR A C 1
ATOM 615 O O . THR A 1 85 ? 7.324 1.060 -11.769 1.00 96.44 85 THR A O 1
ATOM 618 N N . VAL A 1 86 ? 8.412 1.339 -9.820 1.00 95.19 86 VAL A N 1
ATOM 619 C CA . VAL A 1 86 ? 8.697 2.763 -10.024 1.00 95.19 86 VAL A CA 1
ATOM 620 C C . VAL A 1 86 ? 9.681 2.939 -11.180 1.00 95.19 86 VAL A C 1
ATOM 622 O O . VAL A 1 86 ? 9.435 3.798 -12.024 1.00 95.19 86 VAL A O 1
ATOM 625 N N . GLY A 1 87 ? 10.716 2.095 -11.266 1.00 94.94 87 GLY A N 1
ATOM 626 C CA . GLY A 1 87 ? 11.699 2.073 -12.358 1.00 94.94 87 GLY A CA 1
ATOM 627 C C . GLY A 1 87 ? 11.059 2.034 -13.746 1.00 94.94 87 GLY A C 1
ATOM 628 O O . GLY A 1 87 ? 11.363 2.883 -14.581 1.00 94.94 87 GLY A O 1
ATOM 629 N N . LEU A 1 88 ? 10.012 1.216 -13.937 1.00 95.50 88 LEU A N 1
ATOM 630 C CA . LEU A 1 88 ? 9.228 1.160 -15.188 1.00 95.50 88 LEU A CA 1
ATOM 631 C C . LEU A 1 88 ? 8.636 2.507 -15.653 1.00 95.50 88 LEU A C 1
ATOM 633 O O . LEU A 1 88 ? 8.223 2.648 -16.803 1.00 95.50 88 LEU A O 1
ATOM 637 N N . THR A 1 89 ? 8.551 3.487 -14.754 1.00 94.94 89 THR A N 1
ATOM 638 C CA . THR A 1 89 ? 8.022 4.832 -15.016 1.00 94.94 89 THR A CA 1
ATOM 639 C C . THR A 1 89 ? 9.068 5.936 -14.854 1.00 94.94 89 THR A C 1
ATOM 641 O O . THR A 1 89 ? 8.743 7.099 -15.080 1.00 94.94 89 THR A O 1
ATOM 644 N N . HIS A 1 90 ? 10.288 5.619 -14.419 1.00 92.31 90 HIS A N 1
ATOM 645 C CA . HIS A 1 90 ? 11.270 6.621 -13.991 1.00 92.31 90 HIS A CA 1
ATOM 646 C C . HIS A 1 90 ? 12.665 6.416 -14.587 1.00 92.31 90 HIS A C 1
ATOM 648 O O . HIS A 1 90 ? 13.409 7.386 -14.709 1.00 92.31 90 HIS A O 1
ATOM 654 N N . ASP A 1 91 ? 13.022 5.192 -14.973 1.00 92.56 91 ASP A N 1
ATOM 655 C CA . ASP A 1 91 ? 14.354 4.897 -15.483 1.00 92.56 91 ASP A CA 1
ATOM 656 C C . ASP A 1 91 ? 14.556 5.541 -16.857 1.00 92.56 91 ASP A C 1
ATOM 658 O O . ASP A 1 91 ? 13.736 5.393 -17.766 1.00 92.56 91 ASP A O 1
ATOM 662 N N . SER A 1 92 ? 15.671 6.262 -17.016 1.00 91.00 92 SER A N 1
ATOM 663 C CA . SER A 1 92 ? 15.978 7.027 -18.231 1.00 91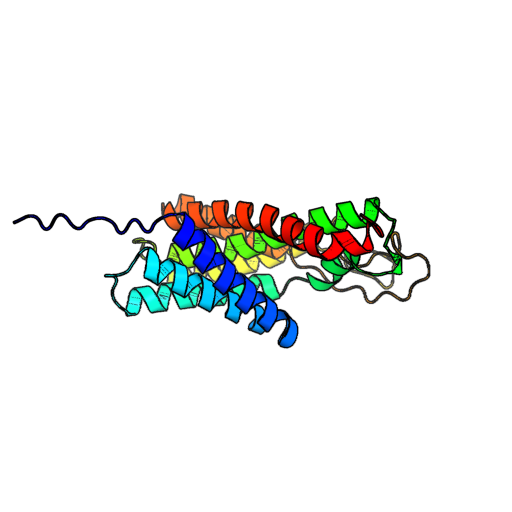.00 92 SER A CA 1
ATOM 664 C C . SER A 1 92 ? 15.864 6.223 -19.534 1.00 91.00 92 SER A C 1
ATOM 666 O O . SER A 1 92 ? 15.331 6.776 -20.497 1.00 91.00 92 SER A O 1
ATOM 668 N N . PRO A 1 93 ? 16.298 4.944 -19.606 1.00 91.31 93 PRO A N 1
ATOM 669 C CA . PRO A 1 93 ? 16.145 4.132 -20.817 1.00 91.31 93 PRO A CA 1
ATOM 670 C C . PRO A 1 93 ? 14.688 3.878 -21.229 1.00 91.31 93 PRO A C 1
ATOM 672 O O . PRO A 1 93 ? 14.428 3.564 -22.388 1.00 91.31 93 PRO A O 1
ATOM 675 N N . LEU A 1 94 ? 13.738 4.005 -20.299 1.00 93.56 94 LEU A N 1
ATOM 676 C CA . LEU A 1 94 ? 12.320 3.727 -20.523 1.00 93.56 94 LEU A CA 1
ATOM 677 C C . LEU A 1 94 ? 11.503 4.970 -20.876 1.00 93.56 94 LEU A C 1
ATOM 679 O O . LEU A 1 94 ? 10.350 4.835 -21.293 1.00 93.56 94 LEU A O 1
ATOM 683 N N . ILE A 1 95 ? 12.074 6.170 -20.749 1.00 93.19 95 ILE A N 1
ATOM 684 C CA . ILE A 1 95 ? 11.391 7.415 -21.109 1.00 93.19 95 ILE A CA 1
ATOM 685 C C . ILE A 1 95 ? 11.027 7.382 -22.600 1.00 93.19 95 ILE A C 1
ATOM 687 O O . ILE A 1 95 ? 11.866 7.155 -23.468 1.00 93.19 95 ILE A O 1
ATOM 691 N N . GLY A 1 96 ? 9.743 7.602 -22.893 1.00 91.38 96 GLY A N 1
ATOM 692 C CA . GLY A 1 96 ? 9.167 7.480 -24.237 1.00 91.38 96 GLY A CA 1
ATOM 693 C C . GLY A 1 96 ? 8.486 6.131 -24.505 1.00 91.38 96 GLY A C 1
ATOM 694 O O . GLY A 1 96 ? 7.649 6.036 -25.406 1.00 91.38 96 GLY A O 1
ATOM 695 N N . ASN A 1 97 ? 8.738 5.105 -23.685 1.00 95.19 97 ASN A N 1
ATOM 696 C CA . ASN A 1 97 ? 8.031 3.827 -23.746 1.00 95.19 97 ASN A CA 1
ATOM 697 C C . ASN A 1 97 ? 6.717 3.872 -22.945 1.00 95.19 97 ASN A C 1
ATOM 699 O O . ASN A 1 97 ? 6.616 3.411 -21.806 1.00 95.19 97 ASN A O 1
ATOM 703 N N . TRP A 1 98 ? 5.661 4.398 -23.565 1.00 94.50 98 TRP A N 1
ATOM 704 C CA . TRP A 1 98 ? 4.345 4.522 -22.925 1.00 94.50 98 TRP A CA 1
ATOM 705 C C . TRP A 1 98 ? 3.705 3.186 -22.521 1.00 94.50 98 TRP A C 1
ATOM 707 O O . TRP A 1 98 ? 2.833 3.171 -21.649 1.00 94.50 98 TRP A O 1
ATOM 717 N N . ALA A 1 99 ? 4.110 2.067 -23.130 1.00 96.19 99 ALA A N 1
ATOM 718 C CA . ALA A 1 99 ? 3.639 0.745 -22.729 1.00 96.19 99 ALA A CA 1
ATOM 719 C C . ALA A 1 99 ? 4.242 0.331 -21.377 1.00 96.19 99 ALA A C 1
ATOM 721 O O . ALA A 1 99 ? 3.486 -0.050 -20.481 1.00 96.19 99 ALA A O 1
ATOM 722 N N . ALA A 1 100 ? 5.557 0.507 -21.196 1.00 96.25 100 ALA A N 1
ATOM 723 C CA . ALA A 1 100 ? 6.233 0.294 -19.914 1.00 96.25 100 ALA A CA 1
ATOM 724 C C . ALA A 1 100 ? 5.656 1.209 -18.825 1.00 96.25 100 ALA A C 1
ATOM 726 O O . ALA A 1 100 ? 5.312 0.737 -17.741 1.00 96.25 100 ALA A O 1
ATOM 727 N N . PHE A 1 101 ? 5.420 2.485 -19.152 1.00 96.56 101 PHE A N 1
ATOM 728 C CA . PHE A 1 101 ? 4.809 3.442 -18.229 1.00 96.56 101 PHE A CA 1
ATOM 729 C C . PHE A 1 101 ? 3.431 2.986 -17.740 1.00 96.56 101 PHE A C 1
ATOM 731 O O . PHE A 1 101 ? 3.181 2.927 -16.538 1.00 96.56 101 PHE A O 1
ATOM 738 N N . ARG A 1 102 ? 2.520 2.628 -18.657 1.00 96.94 102 ARG A N 1
ATOM 739 C CA . ARG A 1 102 ? 1.166 2.161 -18.300 1.00 96.94 102 ARG A CA 1
ATOM 740 C C . ARG A 1 102 ? 1.212 0.873 -17.483 1.00 96.94 102 ARG A C 1
ATOM 742 O O . ARG A 1 102 ? 0.417 0.716 -16.558 1.00 96.94 102 ARG A O 1
ATOM 749 N N . TRP A 1 103 ? 2.147 -0.019 -17.803 1.00 97.75 103 TRP A N 1
ATOM 750 C CA . TRP A 1 103 ? 2.355 -1.257 -17.061 1.00 97.75 103 TRP A CA 1
ATOM 751 C C . TRP A 1 103 ? 2.857 -0.997 -15.637 1.00 97.75 103 TRP A C 1
ATOM 753 O O . TRP A 1 103 ? 2.299 -1.535 -14.680 1.00 97.75 103 TRP A O 1
ATOM 763 N N . GLY A 1 104 ? 3.837 -0.103 -15.481 1.00 97.44 104 GLY A N 1
ATOM 764 C CA . GLY A 1 104 ? 4.315 0.366 -14.182 1.00 97.44 104 GLY A CA 1
ATOM 765 C C . GLY A 1 104 ? 3.195 1.011 -13.371 1.00 97.44 104 GLY A C 1
ATOM 766 O O . GLY A 1 104 ? 2.969 0.634 -12.227 1.00 97.44 104 GLY A O 1
ATOM 767 N N . MET A 1 105 ? 2.406 1.896 -13.979 1.00 98.00 105 MET A N 1
ATOM 768 C CA . MET A 1 105 ? 1.263 2.553 -13.334 1.00 98.00 105 MET A CA 1
ATOM 769 C C . MET A 1 105 ? 0.189 1.563 -12.864 1.00 98.00 105 MET A C 1
ATOM 771 O O . MET A 1 105 ? -0.331 1.707 -11.756 1.00 98.00 105 MET A O 1
ATOM 775 N N . LEU A 1 106 ? -0.109 0.524 -13.650 1.00 98.31 106 LEU A N 1
ATOM 776 C CA . LEU A 1 106 ? -0.992 -0.567 -13.231 1.00 98.31 106 LEU A CA 1
ATOM 777 C C . LEU A 1 106 ? -0.401 -1.346 -12.046 1.00 98.31 106 LEU A C 1
ATOM 779 O O . LEU A 1 106 ? -1.097 -1.599 -11.061 1.00 98.31 106 LEU A O 1
ATOM 783 N N . GLY A 1 107 ? 0.890 -1.677 -12.107 1.00 97.94 107 GLY A N 1
ATOM 784 C CA . GLY A 1 107 ? 1.603 -2.331 -11.012 1.00 97.94 107 GLY A CA 1
ATOM 785 C C . GLY A 1 107 ? 1.582 -1.508 -9.722 1.00 97.94 107 GLY A C 1
ATOM 786 O O . GLY A 1 107 ? 1.338 -2.053 -8.646 1.00 97.94 107 GLY A O 1
ATOM 787 N N . LEU A 1 108 ? 1.769 -0.189 -9.820 1.00 98.12 108 LEU A N 1
ATOM 788 C CA . LEU A 1 108 ? 1.684 0.750 -8.697 1.00 98.12 108 LEU A CA 1
ATOM 789 C C . LEU A 1 108 ? 0.270 0.817 -8.122 1.00 98.12 108 LEU A C 1
ATOM 791 O O . LEU A 1 108 ? 0.125 0.864 -6.903 1.00 98.12 108 LEU A O 1
ATOM 795 N N . ALA A 1 109 ? -0.762 0.771 -8.968 1.00 98.56 109 ALA A N 1
ATOM 796 C CA . ALA A 1 109 ? -2.149 0.738 -8.519 1.00 98.56 109 ALA A CA 1
ATOM 797 C C . ALA A 1 109 ? -2.438 -0.541 -7.716 1.00 98.56 109 ALA A C 1
ATOM 799 O O . ALA A 1 109 ? -2.983 -0.485 -6.614 1.00 98.56 109 ALA A O 1
ATOM 800 N N . ILE A 1 110 ? -2.017 -1.700 -8.229 1.00 98.38 110 ILE A N 1
ATOM 801 C CA . ILE A 1 110 ? -2.226 -2.993 -7.564 1.00 98.38 110 ILE A CA 1
ATOM 802 C C . ILE A 1 110 ? -1.444 -3.051 -6.251 1.00 98.38 110 ILE A C 1
ATOM 804 O O . ILE A 1 110 ? -2.032 -3.269 -5.189 1.00 98.38 110 ILE A O 1
ATOM 808 N N . LYS A 1 111 ? -0.128 -2.810 -6.298 1.00 98.12 111 LYS A N 1
ATOM 809 C CA . LYS A 1 111 ? 0.737 -2.840 -5.109 1.00 98.12 111 LYS A CA 1
ATOM 810 C C . LYS A 1 111 ? 0.278 -1.806 -4.087 1.00 98.12 111 LYS A C 1
ATOM 812 O O . LYS A 1 111 ? 0.180 -2.121 -2.906 1.00 98.12 111 LYS A O 1
ATOM 817 N N . GLY A 1 112 ? -0.068 -0.601 -4.527 1.00 97.81 112 GLY A N 1
ATOM 818 C CA . GLY A 1 112 ? -0.544 0.452 -3.643 1.00 97.81 112 GLY A CA 1
ATOM 819 C C . GLY A 1 112 ? -1.877 0.136 -2.986 1.00 97.81 112 GLY A C 1
ATOM 820 O O . GLY A 1 112 ? -2.019 0.326 -1.778 1.00 97.81 112 GLY A O 1
ATOM 821 N N . GLY A 1 113 ? -2.827 -0.419 -3.738 1.00 98.50 113 GLY A N 1
ATOM 822 C CA . GLY A 1 113 ? -4.097 -0.865 -3.182 1.00 98.50 113 GLY A CA 1
ATOM 823 C C . GLY A 1 113 ? -3.915 -1.964 -2.136 1.00 98.50 113 GLY A C 1
ATOM 824 O O . GLY A 1 113 ? -4.448 -1.860 -1.034 1.00 98.50 113 GLY A O 1
ATOM 825 N N . VAL A 1 114 ? -3.097 -2.979 -2.420 1.00 98.50 114 VAL A N 1
ATOM 826 C CA . VAL A 1 114 ? -2.784 -4.033 -1.439 1.00 98.50 114 VAL A CA 1
ATOM 827 C C . VAL A 1 114 ? -2.148 -3.432 -0.184 1.00 98.50 114 VAL A C 1
ATOM 829 O O . VAL A 1 114 ? -2.580 -3.711 0.933 1.00 98.50 114 VAL A O 1
ATOM 832 N N . TRP A 1 115 ? -1.161 -2.556 -0.358 1.00 97.50 115 TRP A N 1
ATOM 833 C CA . TRP A 1 115 ? -0.417 -1.945 0.738 1.00 97.50 115 TRP A CA 1
ATOM 834 C C . TRP A 1 115 ? -1.311 -1.155 1.692 1.00 97.50 115 TRP A C 1
ATOM 836 O O . TRP A 1 115 ? -1.362 -1.429 2.893 1.00 97.50 115 TRP A O 1
ATOM 846 N N . ILE A 1 116 ? -2.039 -0.175 1.163 1.00 97.81 116 ILE A N 1
ATOM 847 C CA . ILE A 1 116 ? -2.860 0.707 1.991 1.00 97.81 116 ILE A CA 1
ATOM 848 C C . ILE A 1 116 ? -4.127 -0.023 2.457 1.00 97.81 116 ILE A C 1
ATOM 850 O O . ILE A 1 116 ? -4.650 0.274 3.531 1.00 97.81 116 ILE A O 1
ATOM 854 N N . GLY A 1 117 ? -4.569 -1.052 1.731 1.00 98.38 117 GLY A N 1
ATOM 855 C CA . GLY A 1 117 ? -5.600 -1.979 2.187 1.00 98.38 117 GLY A CA 1
ATOM 856 C C . GLY A 1 117 ? -5.224 -2.703 3.481 1.00 98.38 117 GLY A C 1
ATOM 857 O O . GLY A 1 117 ? -6.041 -2.758 4.401 1.00 98.38 117 GLY A O 1
ATOM 858 N N . PHE A 1 118 ? -3.984 -3.190 3.606 1.00 98.31 118 PHE A N 1
ATOM 859 C CA . PHE A 1 118 ? -3.478 -3.760 4.862 1.00 98.31 118 PHE A CA 1
ATOM 860 C C . PHE A 1 118 ? -3.486 -2.739 5.996 1.00 98.31 118 PHE A C 1
ATOM 862 O O . PHE A 1 118 ? -4.007 -3.030 7.076 1.00 98.31 118 PHE A O 1
ATOM 869 N N . ALA A 1 119 ? -2.951 -1.541 5.743 1.00 97.38 119 ALA A N 1
ATOM 870 C CA . ALA A 1 119 ? -2.957 -0.463 6.726 1.00 97.38 119 ALA A CA 1
ATOM 871 C C . ALA A 1 119 ? -4.388 -0.169 7.211 1.00 97.38 119 ALA A C 1
ATOM 873 O O . ALA A 1 119 ? -4.635 -0.136 8.415 1.00 97.38 119 ALA A O 1
ATOM 874 N N . GLY A 1 120 ? -5.349 -0.059 6.288 1.00 97.75 120 GLY A N 1
ATOM 875 C CA . GLY A 1 120 ? -6.762 0.155 6.594 1.00 97.75 120 GLY A CA 1
ATOM 876 C C . GLY A 1 120 ? -7.405 -0.988 7.385 1.00 97.75 120 GLY A C 1
ATOM 877 O O . GLY A 1 120 ? -8.083 -0.732 8.381 1.00 97.75 120 GLY A O 1
ATOM 878 N N . LEU A 1 121 ? -7.164 -2.244 6.995 1.00 98.19 121 LEU A N 1
ATOM 879 C CA . LEU A 1 121 ? -7.700 -3.426 7.680 1.00 98.19 121 LEU A CA 1
ATOM 880 C C . LEU A 1 121 ? -7.276 -3.456 9.149 1.00 98.19 121 LEU A C 1
ATOM 882 O O . LEU A 1 121 ? -8.119 -3.534 10.042 1.00 98.19 121 LEU A O 1
ATOM 886 N N . PHE A 1 122 ? -5.973 -3.368 9.410 1.00 97.38 122 PHE A N 1
ATOM 887 C CA . PHE A 1 122 ? -5.429 -3.498 10.760 1.00 97.38 122 PHE A CA 1
ATOM 888 C C . PHE A 1 122 ? -5.661 -2.254 11.614 1.00 97.38 122 PHE A C 1
ATOM 890 O O . PHE A 1 122 ? -5.934 -2.386 12.809 1.00 97.38 122 PHE A O 1
ATOM 897 N N . LEU A 1 123 ? -5.638 -1.058 11.017 1.00 96.25 123 LEU A N 1
ATOM 898 C CA . LEU A 1 123 ? -6.066 0.156 11.707 1.00 96.25 123 LEU A CA 1
ATOM 899 C C . LEU A 1 123 ? -7.537 0.042 12.127 1.00 96.25 123 LEU A C 1
ATOM 901 O O . LEU A 1 123 ? -7.880 0.364 13.263 1.00 96.25 123 LEU A O 1
ATOM 905 N N . GLY A 1 124 ? -8.400 -0.489 11.259 1.00 95.44 124 GLY A N 1
ATOM 906 C CA . GLY A 1 124 ? -9.807 -0.716 11.571 1.00 95.44 124 GLY A CA 1
ATOM 907 C C . GLY A 1 124 ? -10.049 -1.818 12.598 1.00 95.44 124 GLY A C 1
ATOM 908 O O . GLY A 1 124 ? -10.915 -1.642 13.446 1.00 95.44 124 GLY A O 1
ATOM 909 N N . ILE A 1 125 ? -9.249 -2.888 12.617 1.00 95.44 125 ILE A N 1
ATOM 910 C CA . ILE A 1 125 ? -9.235 -3.875 13.716 1.00 95.44 125 ILE A CA 1
ATOM 911 C C . ILE A 1 125 ? -8.833 -3.198 15.037 1.00 95.44 125 ILE A C 1
ATOM 913 O O . ILE A 1 125 ? -9.418 -3.458 16.090 1.00 95.44 125 ILE A O 1
ATOM 917 N N . GLY A 1 126 ? -7.839 -2.308 14.992 1.00 92.44 126 GLY A N 1
ATOM 918 C CA . GLY A 1 126 ? -7.331 -1.595 16.160 1.00 92.44 126 GLY A CA 1
ATOM 919 C C . GLY A 1 126 ? -8.290 -0.548 16.723 1.00 92.44 126 GLY A C 1
ATOM 920 O O . GLY A 1 126 ? -8.379 -0.413 17.947 1.00 92.44 126 GLY A O 1
ATOM 921 N N . LEU A 1 127 ? -9.021 0.150 15.854 1.00 90.12 127 LEU A N 1
ATOM 922 C CA . LEU A 1 127 ? -10.041 1.147 16.201 1.00 90.12 127 LEU A CA 1
ATOM 923 C C . LEU A 1 127 ? -11.419 0.533 16.462 1.00 90.12 127 LEU A C 1
ATOM 925 O O . LEU A 1 127 ? -12.236 1.114 17.174 1.00 90.12 127 LEU A O 1
ATOM 929 N N . GLY A 1 128 ? -11.684 -0.636 15.889 1.00 82.25 128 GLY A N 1
ATOM 930 C CA . GLY A 1 128 ? -12.965 -1.310 15.966 1.00 82.25 128 GLY A CA 1
ATOM 931 C C . GLY A 1 128 ? -13.355 -1.66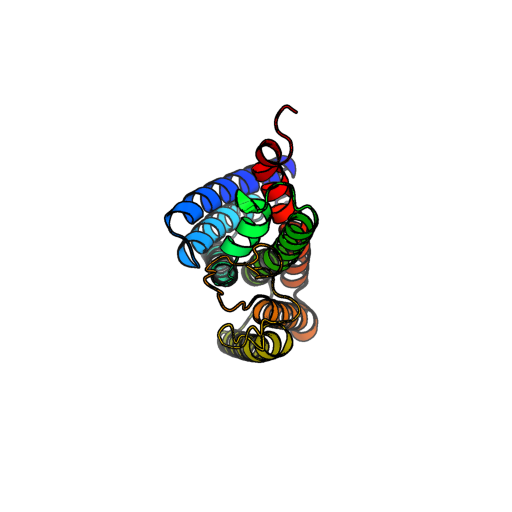5 17.398 1.00 82.25 128 GLY A C 1
ATOM 932 O O . GLY A 1 128 ? -12.531 -2.009 18.249 1.00 82.25 128 GLY A O 1
ATOM 933 N N . GLY A 1 129 ? -14.663 -1.640 17.653 1.00 82.00 129 GLY A N 1
ATOM 934 C CA . GLY A 1 129 ? -15.248 -2.127 18.906 1.00 82.00 129 GLY A CA 1
ATOM 935 C C . GLY A 1 129 ? -15.327 -3.657 18.991 1.00 82.00 129 GLY A C 1
ATOM 936 O O . GLY A 1 129 ? -15.775 -4.199 20.000 1.00 82.00 129 GLY A O 1
ATOM 937 N N . LYS A 1 130 ? -14.926 -4.379 17.935 1.00 92.12 130 LYS A N 1
ATOM 938 C CA . LYS A 1 130 ? -14.939 -5.845 17.907 1.00 92.12 130 LYS A CA 1
ATOM 939 C C . LYS A 1 130 ? -13.716 -6.395 18.637 1.00 92.12 130 LYS A C 1
ATOM 941 O O . LYS A 1 130 ? -12.586 -5.967 18.424 1.00 92.12 130 LYS A O 1
ATOM 946 N N . ARG A 1 131 ? -13.937 -7.380 19.509 1.00 90.88 131 ARG A N 1
ATOM 947 C CA . ARG A 1 131 ? -12.855 -8.045 20.242 1.00 90.88 131 ARG A CA 1
ATOM 948 C C . ARG A 1 131 ? -12.270 -9.176 19.402 1.00 90.88 131 ARG A C 1
ATOM 950 O O . ARG A 1 131 ? -12.964 -10.163 19.162 1.00 90.88 131 ARG A O 1
ATOM 957 N N . TYR A 1 132 ? -11.003 -9.039 19.025 1.00 93.75 132 TYR A N 1
ATOM 958 C CA . TYR A 1 132 ? -10.178 -10.108 18.459 1.00 93.75 132 TYR A CA 1
ATOM 959 C C . TYR A 1 132 ? -9.383 -10.738 19.603 1.00 93.75 132 TYR A C 1
ATOM 961 O O . TYR A 1 132 ? -8.589 -10.060 20.260 1.00 93.75 132 TYR A O 1
ATOM 969 N N . ARG A 1 133 ? -9.661 -12.001 19.939 1.00 94.25 133 ARG A N 1
ATOM 970 C CA . ARG A 1 133 ? -8.942 -12.694 21.026 1.00 94.25 133 ARG A CA 1
ATOM 971 C C . ARG A 1 133 ? -7.510 -13.022 20.571 1.00 94.25 133 ARG A C 1
ATOM 973 O O . ARG A 1 133 ? -7.320 -13.257 19.386 1.00 94.25 133 ARG A O 1
ATOM 980 N N . PRO A 1 134 ? -6.509 -13.114 21.466 1.00 94.00 134 PRO A N 1
ATOM 981 C CA . PRO A 1 134 ? -5.131 -13.411 21.055 1.00 94.00 134 PRO A CA 1
ATOM 982 C C . PRO A 1 134 ? -5.002 -14.674 20.193 1.00 94.00 134 PRO A C 1
ATOM 984 O O . PRO A 1 134 ? -4.381 -14.638 19.139 1.00 94.00 134 PRO A O 1
ATOM 987 N N . PHE A 1 135 ? -5.668 -15.763 20.587 1.00 95.75 135 PHE A N 1
ATOM 988 C CA . PHE A 1 135 ? -5.670 -17.007 19.813 1.00 95.75 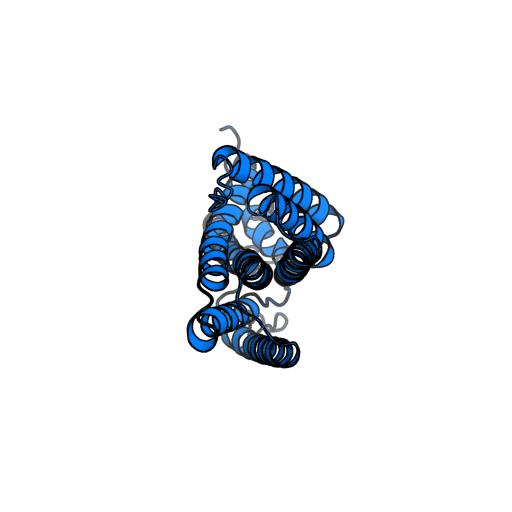135 PHE A CA 1
ATOM 989 C C . PHE A 1 135 ? -6.394 -16.875 18.464 1.00 95.75 135 PHE A C 1
ATOM 991 O O . PHE A 1 135 ? -5.970 -17.435 17.462 1.00 95.75 135 PHE A O 1
ATOM 998 N N . GLU A 1 136 ? -7.462 -16.083 18.418 1.00 95.94 136 GLU A N 1
ATOM 999 C CA . GLU A 1 136 ? -8.187 -15.780 17.183 1.00 95.94 136 GLU A CA 1
ATOM 1000 C C . GLU A 1 136 ? -7.322 -14.955 16.219 1.00 95.94 136 GLU A C 1
ATOM 1002 O O . GLU A 1 136 ? -7.272 -15.247 15.029 1.00 95.94 136 GLU A O 1
ATOM 1007 N N . MET A 1 137 ? -6.581 -13.975 16.743 1.00 95.12 137 MET A N 1
ATOM 1008 C CA . MET A 1 137 ? -5.614 -13.188 15.980 1.00 95.12 137 MET A CA 1
ATOM 1009 C C . MET A 1 137 ? -4.464 -14.059 15.468 1.00 95.12 137 MET A C 1
ATOM 1011 O O . MET A 1 137 ? -4.045 -13.907 14.328 1.00 95.12 137 MET A O 1
ATOM 1015 N N . PHE A 1 138 ? -3.984 -15.003 16.281 1.00 96.69 138 PHE A N 1
ATOM 1016 C CA . PHE A 1 138 ? -2.985 -15.985 15.863 1.00 96.69 138 PHE A CA 1
ATOM 1017 C C . PHE A 1 138 ? -3.483 -16.835 14.686 1.00 96.69 138 PHE A C 1
ATOM 1019 O O . PHE A 1 138 ? -2.789 -16.936 13.677 1.00 96.69 138 PHE A O 1
ATOM 1026 N N . LEU A 1 139 ? -4.700 -17.384 14.772 1.00 97.81 139 LEU A N 1
ATOM 1027 C CA . LEU A 1 139 ? -5.295 -18.162 13.681 1.00 97.81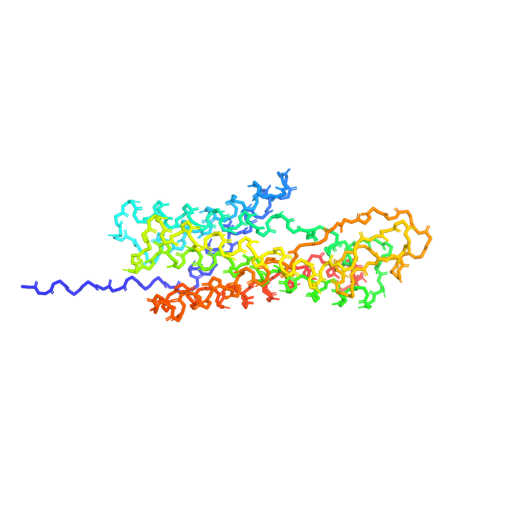 139 LEU A CA 1
ATOM 1028 C C . LEU A 1 139 ? -5.542 -17.317 12.427 1.00 97.81 139 LEU A C 1
ATOM 1030 O O . LEU A 1 139 ? -5.300 -17.796 11.322 1.00 97.81 139 LEU A O 1
ATOM 1034 N N . LEU A 1 140 ? -5.981 -16.065 12.588 1.00 96.56 140 LEU A N 1
ATOM 1035 C CA . LEU A 1 140 ? -6.124 -15.124 11.479 1.00 96.56 140 LEU A CA 1
ATOM 1036 C C . LEU A 1 140 ? -4.779 -14.904 10.782 1.00 96.56 140 LEU A C 1
ATOM 1038 O O . LEU A 1 140 ? -4.696 -15.051 9.566 1.00 96.56 140 LEU A O 1
ATOM 1042 N N . MET A 1 141 ? -3.718 -14.621 11.542 1.00 97.06 141 MET A N 1
ATOM 1043 C CA . MET A 1 141 ? -2.388 -14.427 10.970 1.00 97.06 141 MET A CA 1
ATOM 1044 C C . MET A 1 141 ? -1.864 -15.687 10.282 1.00 97.06 141 MET A C 1
ATOM 1046 O O . MET A 1 141 ? -1.320 -15.590 9.186 1.00 97.06 141 MET A O 1
ATOM 1050 N N . LEU A 1 142 ? -2.065 -16.864 10.878 1.00 98.00 142 LEU A N 1
ATOM 1051 C CA . LEU A 1 142 ? -1.679 -18.136 10.271 1.00 98.00 142 LEU A CA 1
ATOM 1052 C C . LEU A 1 142 ? -2.433 -18.385 8.957 1.00 98.00 142 LEU A C 1
ATOM 1054 O O . LEU A 1 142 ? -1.817 -18.725 7.950 1.00 98.00 142 LEU A O 1
ATOM 1058 N N . GLY A 1 143 ? -3.749 -18.159 8.939 1.00 98.25 143 GLY A N 1
ATOM 1059 C CA . GLY A 1 143 ? -4.565 -18.276 7.730 1.00 98.25 143 GLY A CA 1
ATOM 1060 C C . GLY A 1 143 ? -4.129 -17.301 6.636 1.00 98.25 143 GLY A C 1
ATOM 1061 O O . GLY A 1 143 ? -4.007 -17.690 5.476 1.00 98.25 143 GLY A O 1
ATOM 1062 N N . MET A 1 144 ? -3.812 -16.059 7.006 1.00 98.19 144 MET A N 1
ATOM 1063 C CA . MET A 1 144 ? -3.288 -15.058 6.078 1.00 98.19 144 MET A CA 1
ATOM 1064 C C . MET A 1 144 ? -1.914 -15.452 5.525 1.00 98.19 144 MET A C 1
ATOM 1066 O O . MET A 1 144 ? -1.694 -15.301 4.330 1.00 98.19 144 MET A O 1
ATOM 1070 N N . LEU A 1 145 ? -1.013 -16.012 6.339 1.00 97.69 145 LEU A N 1
ATOM 1071 C CA . LEU A 1 145 ? 0.284 -16.521 5.872 1.00 97.69 145 LEU A CA 1
ATOM 1072 C C . LEU A 1 145 ? 0.124 -17.682 4.880 1.00 97.69 145 LEU A C 1
ATOM 1074 O O . LEU A 1 145 ? 0.783 -17.696 3.843 1.00 97.69 145 LEU A O 1
ATOM 1078 N N . MET A 1 146 ? -0.793 -18.615 5.143 1.00 98.38 146 MET A N 1
ATOM 1079 C CA . MET A 1 146 ? -1.118 -19.679 4.184 1.00 98.38 146 MET A CA 1
ATOM 1080 C C . MET A 1 146 ? -1.689 -19.106 2.880 1.00 98.38 146 MET A C 1
ATOM 1082 O O . MET A 1 146 ? -1.325 -19.554 1.792 1.00 98.38 146 MET A O 1
ATOM 1086 N N . ALA A 1 147 ? -2.530 -18.072 2.974 1.00 98.31 147 ALA A N 1
ATOM 1087 C CA . ALA A 1 147 ? -3.033 -17.358 1.807 1.00 98.31 147 ALA A CA 1
ATOM 1088 C C . ALA A 1 147 ? -1.912 -16.638 1.038 1.00 98.31 147 ALA A C 1
ATOM 1090 O O . ALA A 1 147 ? -1.977 -16.624 -0.191 1.00 98.31 147 ALA A O 1
ATOM 1091 N N . VAL A 1 148 ? -0.875 -16.111 1.712 1.00 98.19 148 VAL A N 1
ATOM 1092 C CA . VAL A 1 148 ? 0.321 -15.559 1.046 1.00 98.19 148 VAL A CA 1
ATOM 1093 C C . VAL A 1 148 ? 0.990 -16.620 0.191 1.00 98.19 148 VAL A C 1
ATOM 1095 O O . VAL A 1 148 ? 1.222 -16.372 -0.988 1.00 98.19 148 VAL A O 1
ATOM 1098 N N . VAL A 1 149 ? 1.265 -17.799 0.751 1.00 98.06 149 VAL A N 1
ATOM 1099 C CA . VAL A 1 149 ? 1.916 -18.893 0.011 1.00 98.06 149 VAL A CA 1
ATOM 1100 C C . VAL A 1 149 ? 1.089 -19.283 -1.214 1.00 98.06 149 VAL A C 1
ATOM 1102 O O . VAL A 1 149 ? 1.627 -19.386 -2.315 1.00 98.06 149 VAL A O 1
ATOM 1105 N N . PHE A 1 150 ? -0.228 -19.427 -1.043 1.00 98.25 150 PHE A N 1
ATOM 1106 C CA . PHE A 1 150 ? -1.134 -19.763 -2.139 1.00 98.25 150 PHE A CA 1
ATOM 1107 C C . PHE A 1 150 ? -1.176 -18.683 -3.232 1.00 98.25 150 PHE A C 1
ATOM 1109 O O . PHE A 1 150 ? -1.055 -18.996 -4.414 1.00 98.25 150 PHE A O 1
ATOM 1116 N N . GLY A 1 151 ? -1.319 -17.408 -2.860 1.00 97.94 151 GLY A N 1
ATOM 1117 C CA . GLY A 1 151 ? -1.379 -16.309 -3.827 1.00 97.94 151 GLY A CA 1
ATOM 1118 C C . GLY A 1 151 ? -0.043 -16.041 -4.510 1.00 97.94 151 GLY A C 1
ATOM 1119 O O . GLY A 1 151 ? -0.017 -15.727 -5.697 1.00 97.94 151 GLY A O 1
ATOM 1120 N N . TRP A 1 152 ? 1.069 -16.213 -3.795 1.00 97.81 152 TRP A N 1
ATOM 1121 C CA . TRP A 1 152 ? 2.403 -16.151 -4.381 1.00 97.81 152 TRP A CA 1
ATOM 1122 C C . TRP A 1 152 ? 2.568 -17.235 -5.443 1.00 97.81 152 TRP A C 1
ATOM 1124 O O . TRP A 1 152 ? 2.937 -16.920 -6.571 1.00 97.81 152 TRP A O 1
ATOM 1134 N N . TRP A 1 153 ? 2.212 -18.481 -5.119 1.00 97.50 153 TRP A N 1
ATOM 1135 C CA . TRP A 1 153 ? 2.231 -19.578 -6.082 1.00 97.50 153 TRP A CA 1
ATOM 1136 C C . TRP A 1 153 ? 1.354 -19.269 -7.304 1.00 97.50 153 TRP A C 1
ATOM 1138 O O . TRP A 1 153 ? 1.798 -19.440 -8.433 1.00 97.50 153 TRP A O 1
ATOM 1148 N N . LEU A 1 154 ? 0.151 -18.730 -7.100 1.00 97.38 154 LEU A N 1
ATOM 1149 C CA . LEU A 1 154 ? -0.798 -18.467 -8.183 1.00 97.38 154 LEU A CA 1
ATOM 1150 C C . LEU A 1 154 ? -0.392 -17.308 -9.112 1.00 97.38 154 LEU A C 1
ATOM 1152 O O . LEU A 1 154 ? -0.593 -17.398 -10.320 1.00 97.38 154 LEU A O 1
ATOM 1156 N N . PHE A 1 155 ? 0.131 -16.209 -8.565 1.00 97.50 155 PHE A N 1
ATOM 1157 C CA . PHE A 1 155 ? 0.322 -14.958 -9.316 1.00 97.50 155 PHE A CA 1
ATOM 1158 C C . PHE A 1 155 ? 1.782 -14.574 -9.540 1.00 97.50 155 PHE A C 1
ATOM 1160 O O . PHE A 1 155 ? 2.082 -13.824 -10.466 1.00 97.50 155 PHE A O 1
ATOM 1167 N N . ASN A 1 156 ? 2.685 -15.039 -8.680 1.00 97.19 156 ASN A N 1
ATOM 1168 C CA . ASN A 1 156 ? 4.083 -14.626 -8.659 1.00 97.19 156 ASN A CA 1
ATOM 1169 C C . ASN A 1 156 ? 5.057 -15.774 -8.968 1.00 97.19 156 ASN A C 1
ATOM 1171 O O . ASN A 1 156 ? 6.264 -15.613 -8.784 1.00 97.19 156 ASN A O 1
ATOM 1175 N N . THR A 1 157 ? 4.557 -16.902 -9.481 1.00 95.75 157 THR A N 1
ATOM 1176 C CA . THR A 1 157 ? 5.377 -17.977 -10.056 1.00 95.75 157 THR A CA 1
ATOM 1177 C C . THR A 1 157 ? 4.997 -18.229 -11.525 1.00 95.75 157 THR A C 1
ATOM 1179 O O . THR A 1 157 ? 3.888 -17.873 -11.930 1.00 95.75 157 THR A O 1
ATOM 1182 N N . PRO A 1 158 ? 5.895 -18.808 -12.347 1.00 95.38 158 PRO A N 1
ATOM 1183 C CA . PRO A 1 158 ? 7.300 -19.107 -12.058 1.00 95.38 158 PRO A CA 1
ATOM 1184 C C . PRO A 1 158 ? 8.149 -17.832 -11.990 1.00 95.38 158 PRO A C 1
ATOM 1186 O O . PRO A 1 158 ? 7.922 -16.891 -12.740 1.00 95.38 158 PRO A O 1
ATOM 1189 N N . HIS A 1 159 ? 9.145 -17.808 -11.107 1.00 95.38 159 HIS A N 1
ATOM 1190 C CA . HIS A 1 159 ? 10.193 -16.790 -11.118 1.00 95.38 159 HIS A CA 1
ATOM 1191 C C . HIS A 1 159 ? 11.534 -17.493 -11.311 1.00 95.38 159 HIS A C 1
ATOM 1193 O O . HIS A 1 159 ? 12.144 -17.960 -10.352 1.00 95.38 159 HIS A O 1
ATOM 1199 N N . ASP A 1 160 ? 11.935 -17.613 -12.570 1.00 95.06 160 ASP A N 1
ATOM 1200 C CA . ASP A 1 160 ? 13.124 -18.326 -13.028 1.00 95.06 160 ASP A CA 1
ATOM 1201 C C . ASP A 1 160 ? 13.834 -17.478 -14.104 1.00 95.06 160 ASP A C 1
ATOM 1203 O O . ASP A 1 160 ? 13.665 -17.695 -15.312 1.00 95.06 160 ASP A O 1
ATOM 1207 N N . PRO A 1 161 ? 14.577 -16.438 -13.670 1.00 93.00 161 PRO A N 1
ATOM 1208 C CA . PRO A 1 161 ? 15.263 -15.522 -14.576 1.00 93.00 161 PRO A CA 1
ATOM 1209 C C . PRO A 1 161 ? 16.322 -16.199 -15.454 1.00 93.00 161 PRO A C 1
ATOM 1211 O O . PRO A 1 161 ? 16.536 -15.744 -16.577 1.00 93.00 161 PRO A O 1
ATOM 1214 N N . ASP A 1 162 ? 16.937 -17.287 -14.975 1.00 91.56 162 ASP A N 1
ATOM 1215 C CA . ASP A 1 162 ? 17.988 -18.027 -15.687 1.00 91.56 162 ASP A CA 1
ATOM 1216 C C . ASP A 1 162 ? 17.457 -18.659 -16.981 1.00 91.56 162 ASP A C 1
ATOM 1218 O O . ASP A 1 162 ? 18.149 -18.688 -17.997 1.00 91.56 162 ASP A O 1
ATOM 1222 N N . ASN A 1 163 ? 16.193 -19.094 -16.975 1.00 93.06 163 ASN A N 1
ATOM 1223 C CA . ASN A 1 163 ? 15.507 -19.642 -18.149 1.00 93.06 163 ASN A CA 1
ATOM 1224 C C . ASN A 1 163 ? 14.580 -18.631 -18.842 1.00 93.06 163 ASN A C 1
ATOM 1226 O O . ASN A 1 163 ? 13.699 -19.025 -19.609 1.00 93.06 163 ASN A O 1
ATOM 1230 N N . GLN A 1 164 ? 14.745 -17.336 -18.561 1.00 91.12 164 GLN A N 1
ATOM 1231 C CA . GLN A 1 164 ? 13.905 -16.250 -19.070 1.00 91.12 164 GLN A CA 1
ATOM 1232 C C . GLN A 1 164 ? 12.400 -16.421 -18.782 1.00 91.12 164 GLN A C 1
ATOM 1234 O O . GLN A 1 164 ? 11.540 -16.088 -19.601 1.00 91.12 164 GLN A O 1
ATOM 1239 N N . ARG A 1 165 ? 12.059 -16.944 -17.601 1.00 94.06 165 ARG A N 1
ATOM 1240 C CA . ARG A 1 165 ? 10.674 -17.178 -17.177 1.00 94.06 165 ARG A CA 1
ATOM 1241 C C . ARG A 1 165 ? 10.326 -16.288 -15.996 1.00 94.06 165 ARG A C 1
ATOM 1243 O O . ARG A 1 165 ? 10.822 -16.471 -14.888 1.00 94.06 165 ARG A O 1
ATOM 1250 N N . LEU A 1 166 ? 9.435 -15.336 -16.234 1.00 96.25 166 LEU A N 1
ATOM 1251 C CA . LEU A 1 166 ? 8.866 -14.481 -15.196 1.00 96.25 166 LEU A CA 1
ATOM 1252 C C . LEU A 1 166 ? 7.370 -14.773 -15.037 1.00 96.25 166 LEU A C 1
ATOM 1254 O O . LEU A 1 166 ? 6.756 -15.344 -15.945 1.00 96.25 166 LEU A O 1
ATOM 1258 N N . PRO A 1 167 ? 6.770 -14.386 -13.898 1.00 96.50 167 PRO A N 1
ATOM 1259 C CA . PRO A 1 167 ? 5.336 -14.513 -13.706 1.00 96.50 167 PRO A CA 1
ATOM 1260 C C . PRO A 1 167 ? 4.576 -13.759 -14.795 1.00 96.50 167 PRO A C 1
ATOM 1262 O O . PRO A 1 167 ? 5.027 -12.719 -15.270 1.00 96.50 167 PRO A O 1
ATOM 1265 N N . PHE A 1 168 ? 3.387 -14.243 -15.154 1.00 93.25 168 PHE A N 1
ATOM 1266 C CA . PHE A 1 168 ? 2.573 -13.596 -16.188 1.00 93.25 168 PHE A CA 1
ATOM 1267 C C . PHE A 1 168 ? 2.263 -12.128 -15.847 1.00 93.25 168 PHE A C 1
ATOM 1269 O O . PHE A 1 168 ? 2.334 -11.246 -16.699 1.00 93.25 168 PHE A O 1
ATOM 1276 N N . PHE A 1 169 ? 1.966 -11.859 -14.575 1.00 95.06 169 PHE A N 1
ATOM 1277 C CA . PHE A 1 169 ? 1.777 -10.513 -14.043 1.00 95.06 169 PHE A CA 1
ATOM 1278 C C . PHE A 1 169 ? 3.012 -10.082 -13.247 1.00 95.06 169 PHE A C 1
ATOM 1280 O O . PHE A 1 169 ? 3.014 -10.112 -12.014 1.00 95.06 169 PHE A O 1
ATOM 1287 N N . TYR A 1 170 ? 4.065 -9.703 -13.970 1.00 96.94 170 TYR A N 1
ATOM 1288 C CA . TYR A 1 170 ? 5.313 -9.210 -13.394 1.00 96.94 170 TYR A CA 1
ATOM 1289 C C . TYR A 1 170 ? 5.439 -7.696 -13.576 1.00 96.94 170 TYR A C 1
ATOM 1291 O O . TYR A 1 170 ? 5.490 -7.198 -14.702 1.00 96.94 170 TYR A O 1
ATOM 1299 N N . PHE A 1 171 ? 5.478 -6.952 -12.470 1.00 96.81 171 PHE A N 1
ATOM 1300 C CA . PHE A 1 171 ? 5.489 -5.483 -12.459 1.00 96.81 171 PHE A CA 1
ATOM 1301 C C . PHE A 1 171 ? 6.859 -4.904 -12.086 1.00 96.81 171 PHE A C 1
ATOM 1303 O O . PHE A 1 171 ? 6.942 -3.847 -11.461 1.00 96.81 171 PHE A O 1
ATOM 1310 N N . SER A 1 172 ? 7.925 -5.595 -12.457 1.00 95.38 172 SER A N 1
ATOM 1311 C CA . SER A 1 172 ? 9.315 -5.188 -12.256 1.00 95.38 172 SER A CA 1
ATOM 1312 C C . SER A 1 172 ? 10.058 -5.214 -13.598 1.00 95.38 172 SER A C 1
ATOM 1314 O O . SER A 1 172 ? 9.449 -5.478 -14.639 1.00 95.38 172 SER A O 1
ATOM 1316 N N . ASP A 1 173 ? 11.357 -4.917 -13.577 1.00 92.12 173 ASP A N 1
ATOM 1317 C CA . ASP A 1 173 ? 12.238 -4.876 -14.749 1.00 92.12 173 ASP A CA 1
ATOM 1318 C C . ASP A 1 173 ? 12.054 -6.112 -15.635 1.00 92.12 173 ASP A C 1
ATOM 1320 O O . ASP A 1 173 ? 12.118 -7.240 -15.164 1.00 92.12 173 ASP A O 1
ATOM 1324 N N . HIS A 1 174 ? 11.834 -5.930 -16.934 1.00 93.69 174 HIS A N 1
ATOM 1325 C CA . HIS A 1 174 ? 11.567 -7.039 -17.849 1.00 93.69 174 HIS A CA 1
ATOM 1326 C C . HIS A 1 174 ? 12.353 -6.841 -19.138 1.00 93.69 174 HIS A C 1
ATOM 1328 O O . HIS A 1 174 ? 12.407 -5.737 -19.676 1.00 93.69 174 HIS A O 1
ATOM 1334 N N . TRP A 1 175 ? 12.863 -7.932 -19.718 1.00 92.75 175 TRP A N 1
ATOM 1335 C CA . TRP A 1 175 ? 13.638 -7.904 -20.969 1.00 92.75 175 TRP A CA 1
ATOM 1336 C C . TRP A 1 175 ? 12.889 -7.301 -22.167 1.00 92.75 175 TRP A C 1
ATOM 1338 O O . TRP A 1 175 ? 13.501 -6.964 -23.172 1.00 92.75 175 TRP A O 1
ATOM 1348 N N . GLN A 1 176 ? 11.559 -7.191 -22.075 1.00 92.19 176 GLN A N 1
ATOM 1349 C CA . GLN A 1 176 ? 10.722 -6.649 -23.145 1.00 92.19 176 GLN A CA 1
ATOM 1350 C C . GLN A 1 176 ? 10.782 -5.119 -23.175 1.00 92.19 176 GLN A C 1
ATOM 1352 O O . GLN A 1 176 ? 10.515 -4.512 -24.206 1.00 92.19 176 GLN A O 1
ATOM 1357 N N . TRP A 1 177 ? 11.109 -4.507 -22.033 1.00 93.12 177 TRP A N 1
ATOM 1358 C CA . TRP A 1 177 ? 11.245 -3.066 -21.894 1.00 93.12 177 TRP A CA 1
ATOM 1359 C C . TRP A 1 177 ? 12.678 -2.618 -22.179 1.00 93.12 177 TRP A C 1
ATOM 1361 O O . TRP A 1 177 ? 12.865 -1.580 -22.804 1.00 93.12 177 TRP A O 1
ATOM 1371 N N . GLU A 1 178 ? 13.666 -3.432 -21.796 1.00 89.31 178 GLU A N 1
ATOM 1372 C CA . GLU A 1 178 ? 15.096 -3.136 -21.959 1.00 89.31 178 GLU A CA 1
ATOM 1373 C C . GLU A 1 178 ? 15.841 -4.332 -22.585 1.00 89.31 178 GLU A C 1
ATOM 1375 O O . GLU A 1 178 ? 16.484 -5.122 -21.883 1.00 89.31 178 GLU A O 1
ATOM 1380 N N . PRO A 1 179 ? 15.753 -4.517 -23.915 1.00 87.75 179 PRO A N 1
ATOM 1381 C CA . PRO A 1 179 ? 16.412 -5.625 -24.597 1.00 87.75 179 PRO A CA 1
ATOM 1382 C C . PRO A 1 179 ? 17.937 -5.514 -24.486 1.00 87.75 179 PRO A C 1
ATOM 1384 O O . PRO A 1 179 ? 18.516 -4.471 -24.777 1.00 87.75 179 PRO A O 1
ATOM 1387 N N . GLY A 1 180 ? 18.601 -6.604 -24.093 1.00 83.12 180 GLY A N 1
ATOM 1388 C CA . GLY A 1 180 ? 20.065 -6.654 -23.976 1.00 83.12 180 GLY A CA 1
ATOM 1389 C C . GLY A 1 180 ? 20.642 -5.988 -22.722 1.00 83.12 180 GLY A C 1
ATOM 1390 O O . GLY A 1 180 ? 21.857 -6.020 -22.536 1.00 83.12 180 GLY A O 1
ATOM 1391 N N . ALA A 1 181 ? 19.803 -5.429 -21.845 1.00 86.81 181 ALA A N 1
ATOM 1392 C CA . ALA A 1 181 ? 20.238 -4.915 -20.553 1.00 86.81 181 ALA A CA 1
ATOM 1393 C C . ALA A 1 181 ? 20.490 -6.050 -19.546 1.00 86.81 181 ALA A C 1
ATOM 1395 O O . ALA A 1 181 ? 19.771 -7.054 -19.499 1.00 86.81 181 ALA A O 1
ATOM 1396 N N . THR A 1 182 ? 21.494 -5.866 -18.688 1.00 86.44 182 THR A N 1
ATOM 1397 C CA . THR A 1 182 ? 21.747 -6.756 -17.549 1.00 86.44 182 THR A CA 1
ATOM 1398 C C . THR A 1 182 ? 20.807 -6.384 -16.404 1.00 86.44 182 THR A C 1
ATOM 1400 O O . THR A 1 182 ? 21.112 -5.506 -15.598 1.00 86.44 182 THR A O 1
ATOM 1403 N N . LEU A 1 183 ? 19.653 -7.050 -16.338 1.00 88.38 183 LEU A N 1
ATOM 1404 C CA . LEU A 1 183 ? 18.608 -6.780 -15.348 1.00 88.38 183 LEU A CA 1
ATOM 1405 C C . LEU A 1 183 ? 18.734 -7.691 -14.121 1.00 88.38 183 LEU A C 1
ATOM 1407 O O . LEU A 1 183 ? 18.921 -8.903 -14.244 1.00 88.38 183 LEU A O 1
ATOM 1411 N N . LYS A 1 184 ? 18.568 -7.121 -12.922 1.00 91.12 184 LYS A N 1
ATOM 1412 C CA . LYS A 1 184 ? 18.484 -7.889 -11.671 1.00 91.12 184 LYS A CA 1
ATOM 1413 C C . LYS A 1 184 ? 17.025 -8.167 -11.321 1.00 91.12 184 LYS A C 1
ATOM 1415 O O . LYS A 1 184 ? 16.425 -7.454 -10.519 1.00 91.12 184 LYS A O 1
ATOM 1420 N N . HIS A 1 185 ? 16.473 -9.235 -11.880 1.00 92.19 185 HIS A N 1
ATOM 1421 C CA . HIS A 1 185 ? 15.107 -9.679 -11.591 1.00 92.19 185 HIS A CA 1
ATOM 1422 C C . HIS A 1 185 ? 14.926 -10.005 -10.109 1.00 92.19 185 HIS A C 1
ATOM 1424 O O . HIS A 1 185 ? 15.699 -10.769 -9.530 1.00 92.19 185 HIS A O 1
ATOM 1430 N N . ARG A 1 186 ? 13.914 -9.408 -9.476 1.00 93.69 186 ARG A N 1
ATOM 1431 C CA . ARG A 1 186 ? 13.552 -9.711 -8.086 1.00 93.69 186 ARG A CA 1
ATOM 1432 C C . ARG A 1 186 ? 12.232 -10.475 -8.035 1.00 93.69 186 ARG A C 1
ATOM 1434 O O . ARG A 1 186 ? 11.308 -10.113 -8.768 1.00 93.69 186 ARG A O 1
ATOM 1441 N N . PRO A 1 187 ? 12.086 -11.460 -7.138 1.00 93.94 187 PRO A N 1
ATOM 1442 C CA . PRO A 1 187 ? 10.793 -12.070 -6.884 1.00 93.94 187 PRO A CA 1
ATOM 1443 C C . PRO A 1 187 ? 9.764 -11.015 -6.469 1.00 93.94 187 PRO A C 1
ATOM 1445 O O . PRO A 1 187 ? 10.079 -10.038 -5.783 1.00 93.94 187 PRO A O 1
ATOM 1448 N N . GLU A 1 188 ? 8.519 -11.221 -6.875 1.00 96.69 188 GLU A N 1
ATOM 1449 C CA . GLU A 1 188 ? 7.388 -10.420 -6.423 1.00 96.69 188 GLU A CA 1
ATOM 1450 C C . GLU A 1 188 ? 6.522 -11.234 -5.464 1.00 96.69 188 GLU A C 1
ATOM 1452 O O . GLU A 1 188 ? 6.471 -12.456 -5.539 1.00 96.69 188 GLU A O 1
ATOM 1457 N N . ILE A 1 189 ? 5.832 -10.551 -4.554 1.00 97.06 189 ILE A N 1
ATOM 1458 C CA . ILE A 1 189 ? 4.934 -11.184 -3.572 1.00 97.06 189 ILE A CA 1
ATOM 1459 C C . ILE A 1 189 ? 3.577 -10.477 -3.485 1.00 97.06 189 ILE A C 1
ATOM 1461 O O . ILE A 1 189 ? 2.786 -10.746 -2.583 1.00 97.06 189 ILE A O 1
ATOM 1465 N N . TRP A 1 190 ? 3.298 -9.549 -4.409 1.00 97.88 190 TRP A N 1
ATOM 1466 C CA . TRP A 1 190 ? 2.083 -8.732 -4.376 1.00 97.88 190 TRP A CA 1
ATOM 1467 C C . TRP A 1 190 ? 0.814 -9.591 -4.453 1.00 97.88 190 TRP A C 1
ATOM 1469 O O . TRP A 1 190 ? -0.179 -9.255 -3.814 1.00 97.88 190 TRP A O 1
ATOM 1479 N N . GLY A 1 191 ? 0.850 -10.711 -5.181 1.00 97.81 191 GLY A N 1
ATOM 1480 C CA . GLY A 1 191 ? -0.280 -11.621 -5.329 1.00 97.81 191 GLY A CA 1
ATOM 1481 C C . GLY A 1 191 ? -0.541 -12.423 -4.060 1.00 97.81 191 GLY A C 1
ATOM 1482 O O . GLY A 1 191 ? -1.692 -12.574 -3.659 1.00 97.81 191 GLY A O 1
ATOM 1483 N N . GLY A 1 192 ? 0.521 -12.845 -3.370 1.00 98.19 192 GLY A N 1
ATOM 1484 C CA . GLY A 1 192 ? 0.417 -13.439 -2.035 1.00 98.19 192 GLY A CA 1
ATOM 1485 C C . GLY A 1 192 ? -0.137 -12.457 -1.001 1.00 98.19 192 GLY A C 1
ATOM 1486 O O . GLY A 1 192 ? -1.029 -12.780 -0.219 1.00 98.19 192 GLY A O 1
ATOM 1487 N N . LEU A 1 193 ? 0.335 -11.213 -1.016 1.00 98.38 193 LEU A N 1
ATOM 1488 C CA . LEU A 1 193 ? -0.204 -10.185 -0.128 1.00 98.38 193 LEU A CA 1
ATOM 1489 C C . LEU A 1 193 ? -1.662 -9.836 -0.469 1.00 98.38 193 LEU A C 1
ATOM 1491 O O . LEU A 1 193 ? -2.462 -9.636 0.442 1.00 98.38 193 LEU A O 1
ATOM 1495 N N . LEU A 1 194 ? -2.044 -9.825 -1.748 1.00 98.50 194 LEU A N 1
ATOM 1496 C CA . LEU A 1 194 ? -3.427 -9.601 -2.171 1.00 98.50 194 LEU A CA 1
ATOM 1497 C C . LEU A 1 194 ? -4.366 -10.686 -1.630 1.00 98.50 194 LEU A C 1
ATOM 1499 O O . LEU A 1 194 ? -5.396 -10.360 -1.040 1.00 98.50 194 LEU A O 1
ATOM 1503 N N . THR A 1 195 ? -4.026 -11.966 -1.791 1.00 98.50 195 THR A N 1
ATOM 1504 C CA . THR A 1 195 ? -4.847 -13.073 -1.273 1.00 98.50 195 THR A CA 1
ATOM 1505 C C . THR A 1 195 ? -4.931 -13.047 0.249 1.00 98.50 195 THR A C 1
ATOM 1507 O O . THR A 1 195 ? -6.012 -13.248 0.808 1.00 98.50 195 THR A O 1
ATOM 1510 N N . ALA A 1 196 ? -3.830 -12.727 0.932 1.00 98.62 196 ALA A N 1
ATOM 1511 C CA . ALA A 1 196 ? -3.820 -12.539 2.376 1.00 98.62 196 ALA A CA 1
ATOM 1512 C C . ALA A 1 196 ? -4.738 -11.388 2.808 1.00 98.62 196 ALA A C 1
ATOM 1514 O O . ALA A 1 196 ? -5.582 -11.582 3.685 1.00 98.62 196 ALA A O 1
ATOM 1515 N N . LEU A 1 197 ? -4.657 -10.227 2.155 1.00 98.69 197 LEU A N 1
ATOM 1516 C CA . LEU A 1 197 ? -5.533 -9.088 2.426 1.00 98.69 197 LEU A CA 1
ATOM 1517 C C . LEU A 1 197 ? -7.007 -9.453 2.227 1.00 98.69 197 LEU A C 1
ATOM 1519 O O . LEU A 1 197 ? -7.822 -9.203 3.113 1.00 98.69 197 LEU A O 1
ATOM 1523 N N . VAL A 1 198 ? -7.347 -10.082 1.099 1.00 98.62 198 VAL A N 1
ATOM 1524 C CA . VAL A 1 198 ? -8.718 -10.524 0.807 1.00 98.62 198 VAL A CA 1
ATOM 1525 C C . VAL A 1 198 ? -9.208 -11.491 1.882 1.00 98.62 198 VAL A C 1
ATOM 1527 O O . VAL A 1 198 ? -10.309 -11.310 2.396 1.00 98.62 198 VAL A O 1
ATOM 1530 N N . SER A 1 199 ? -8.390 -12.464 2.291 1.00 98.50 199 SER A N 1
ATOM 1531 C CA . SER A 1 199 ? -8.762 -13.401 3.357 1.00 98.50 199 SER A CA 1
ATOM 1532 C C . SER A 1 199 ? -9.034 -12.689 4.690 1.00 98.50 199 SER A C 1
ATOM 1534 O O . SER A 1 199 ? -10.042 -12.967 5.342 1.00 98.50 199 SER A O 1
ATOM 1536 N N . GLY A 1 200 ? -8.213 -11.695 5.052 1.00 98.38 200 GLY A N 1
ATOM 1537 C CA . GLY A 1 200 ? -8.412 -10.869 6.241 1.00 98.38 200 GLY A CA 1
ATOM 1538 C C . GLY A 1 200 ? -9.677 -10.007 6.171 1.00 98.38 200 GLY A C 1
ATOM 1539 O O . GLY A 1 200 ? -10.433 -9.943 7.142 1.00 98.38 200 GLY A O 1
ATOM 1540 N N . ILE A 1 201 ? -9.962 -9.399 5.014 1.00 98.56 201 ILE A N 1
ATOM 1541 C CA . ILE A 1 201 ? -11.192 -8.623 4.780 1.00 98.56 201 ILE A CA 1
ATOM 1542 C C . ILE A 1 201 ? -12.424 -9.522 4.892 1.00 98.56 201 ILE A C 1
ATOM 1544 O O . ILE A 1 201 ? -13.390 -9.150 5.561 1.00 98.56 201 ILE A O 1
ATOM 1548 N N . LEU A 1 202 ? -12.398 -10.702 4.266 1.00 98.50 202 LEU A N 1
ATOM 1549 C CA . LEU A 1 202 ? -13.491 -11.671 4.327 1.00 98.50 202 LEU A CA 1
ATOM 1550 C C . LEU A 1 202 ? -13.726 -12.137 5.761 1.00 98.50 202 LEU A C 1
ATOM 1552 O O . LEU A 1 202 ? -14.868 -12.169 6.211 1.00 98.50 202 LEU A O 1
ATOM 1556 N N . TYR A 1 203 ? -12.665 -12.424 6.510 1.00 98.31 203 TYR A N 1
ATOM 1557 C CA . TYR A 1 203 ? -12.777 -12.793 7.915 1.00 98.31 203 TYR A CA 1
ATOM 1558 C C . TYR A 1 203 ? -13.397 -11.668 8.761 1.00 98.31 203 TYR A C 1
ATOM 1560 O O . TYR A 1 203 ? -14.377 -11.889 9.480 1.00 98.31 203 TYR A O 1
ATOM 1568 N N . ALA A 1 204 ? -12.884 -10.441 8.634 1.00 97.81 204 ALA A N 1
ATOM 1569 C CA . ALA A 1 204 ? -13.417 -9.280 9.340 1.00 97.81 204 ALA A CA 1
ATOM 1570 C C . ALA A 1 204 ? -14.897 -9.035 8.989 1.00 97.81 204 ALA A C 1
ATOM 1572 O O . ALA A 1 204 ? -15.721 -8.796 9.873 1.00 97.81 204 ALA A O 1
ATOM 1573 N N . ALA A 1 205 ? -15.266 -9.148 7.713 1.0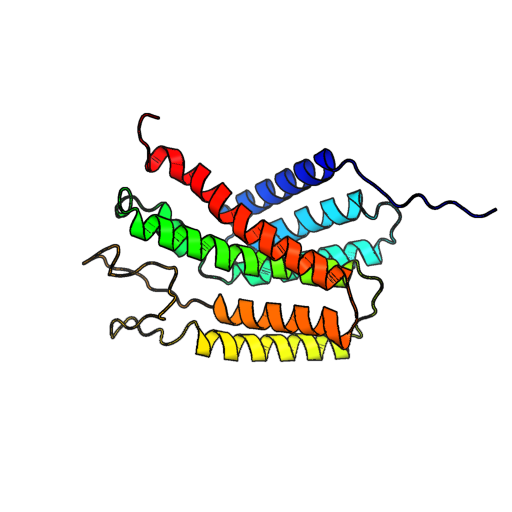0 97.38 205 ALA A N 1
ATOM 1574 C CA . ALA A 1 205 ? -16.625 -8.907 7.245 1.00 97.38 205 ALA A CA 1
ATOM 1575 C C . ALA A 1 205 ? -17.609 -10.016 7.644 1.00 97.38 205 ALA A C 1
ATOM 1577 O O . ALA A 1 205 ? -18.685 -9.713 8.158 1.00 97.38 205 ALA A O 1
ATOM 1578 N N . LEU A 1 206 ? -17.250 -11.278 7.397 1.00 97.31 206 LEU A N 1
ATOM 1579 C CA . LEU A 1 206 ? -18.162 -12.420 7.472 1.00 97.31 206 LEU A CA 1
ATOM 1580 C C . LEU A 1 206 ? -18.151 -13.083 8.851 1.00 97.31 206 LEU A C 1
ATOM 1582 O O . LEU A 1 206 ? -19.213 -13.364 9.395 1.00 97.31 206 LEU A O 1
ATOM 1586 N N . ALA A 1 207 ? -16.972 -13.298 9.440 1.00 96.19 207 ALA A N 1
ATOM 1587 C CA . ALA A 1 207 ? -16.856 -13.978 10.730 1.00 96.19 207 ALA A CA 1
ATOM 1588 C C . ALA A 1 207 ? -17.016 -13.011 11.913 1.00 96.19 207 ALA A C 1
ATOM 1590 O O . ALA A 1 207 ? -17.648 -13.344 12.915 1.00 96.19 207 ALA A O 1
ATOM 1591 N N . LYS A 1 208 ? -16.461 -11.794 11.814 1.00 96.25 208 LYS A N 1
ATOM 1592 C CA . LYS A 1 208 ? -16.506 -10.801 12.909 1.00 96.25 208 LYS A CA 1
ATOM 1593 C C . LYS A 1 208 ? -17.654 -9.803 12.798 1.00 96.25 208 LYS A C 1
ATOM 1595 O O . LYS A 1 208 ? -18.016 -9.177 13.804 1.00 96.25 208 LYS A O 1
ATOM 1600 N N . GLY A 1 209 ? -18.201 -9.609 11.597 1.00 96.31 209 GLY A N 1
ATOM 1601 C CA . GLY A 1 209 ? -19.133 -8.515 11.320 1.00 96.31 209 GLY A CA 1
ATOM 1602 C C . GLY A 1 209 ? -18.517 -7.139 11.605 1.00 96.31 209 GLY A C 1
ATOM 1603 O O . GLY A 1 209 ? -19.211 -6.226 12.059 1.00 96.31 209 GLY A O 1
ATOM 1604 N N . ASP A 1 210 ? -17.202 -7.003 11.428 1.00 97.38 210 ASP A N 1
ATOM 1605 C CA . ASP A 1 210 ? -16.435 -5.785 11.665 1.00 97.38 210 ASP A CA 1
ATOM 1606 C C . ASP A 1 210 ? -16.477 -4.876 10.433 1.00 97.38 210 ASP A C 1
ATOM 1608 O O . ASP A 1 210 ? -15.639 -4.927 9.528 1.00 97.38 210 ASP A O 1
ATOM 1612 N N . ARG A 1 211 ? -17.514 -4.035 10.388 1.00 96.75 211 ARG A N 1
ATOM 1613 C CA . ARG A 1 211 ? -17.732 -3.103 9.277 1.00 96.75 211 ARG A CA 1
ATOM 1614 C C . ARG A 1 211 ? -16.638 -2.043 9.180 1.00 96.75 211 ARG A C 1
ATOM 1616 O O . ARG A 1 211 ? -16.356 -1.609 8.069 1.00 96.75 211 ARG A O 1
ATOM 1623 N N . LEU A 1 212 ? -16.037 -1.631 10.301 1.00 95.75 212 LEU A N 1
ATOM 1624 C CA . LEU A 1 212 ? -14.998 -0.601 10.288 1.00 95.75 212 LEU A CA 1
ATOM 1625 C C . LEU A 1 212 ? -13.721 -1.146 9.650 1.00 95.75 212 LEU A C 1
ATOM 1627 O O . LEU A 1 212 ? -13.228 -0.539 8.704 1.00 95.75 212 LEU A O 1
ATOM 1631 N N . ALA A 1 213 ? -13.249 -2.314 10.098 1.00 97.56 213 ALA A N 1
ATOM 1632 C CA . ALA A 1 213 ? -12.089 -2.987 9.513 1.00 97.56 213 ALA A CA 1
ATOM 1633 C C . ALA A 1 213 ? -12.261 -3.227 8.009 1.00 97.56 213 ALA A C 1
ATOM 1635 O O . ALA A 1 213 ? -11.398 -2.853 7.217 1.00 97.56 213 ALA A O 1
ATOM 1636 N N . ARG A 1 214 ? -13.419 -3.756 7.597 1.00 98.06 214 ARG A N 1
ATOM 1637 C CA . ARG A 1 214 ? -13.741 -3.952 6.179 1.00 98.06 214 ARG A CA 1
ATOM 1638 C C . ARG A 1 214 ? -13.731 -2.635 5.398 1.00 98.06 214 ARG A C 1
ATOM 1640 O O . ARG A 1 214 ? -13.122 -2.561 4.339 1.00 98.06 214 ARG A O 1
ATOM 1647 N N . ASN A 1 215 ? -14.425 -1.607 5.884 1.00 98.06 215 ASN A N 1
ATOM 1648 C CA . ASN A 1 215 ? -14.564 -0.354 5.145 1.00 98.06 215 ASN A CA 1
ATOM 1649 C C . ASN A 1 215 ? -13.228 0.387 5.039 1.00 98.06 215 ASN A C 1
ATOM 1651 O O . ASN A 1 215 ? -12.913 0.877 3.961 1.00 98.06 215 ASN A O 1
ATOM 1655 N N . LEU A 1 216 ? -12.437 0.447 6.115 1.00 97.56 216 LEU A N 1
ATOM 1656 C CA . LEU A 1 216 ? -11.108 1.057 6.063 1.00 97.56 216 LEU A CA 1
ATOM 1657 C C . LEU A 1 216 ? -10.165 0.277 5.151 1.00 97.56 216 LEU A C 1
ATOM 1659 O O . LEU A 1 216 ? -9.392 0.902 4.437 1.00 97.56 216 LEU A O 1
ATOM 1663 N N . ALA A 1 217 ? -10.255 -1.054 5.107 1.00 98.44 217 ALA A N 1
ATOM 1664 C CA . ALA A 1 217 ? -9.494 -1.844 4.146 1.00 98.44 217 ALA A CA 1
ATOM 1665 C C . ALA A 1 217 ? -9.870 -1.495 2.699 1.00 98.44 217 ALA A C 1
ATOM 1667 O O . ALA A 1 217 ? -8.991 -1.209 1.898 1.00 98.44 217 ALA A O 1
ATOM 1668 N N . LEU A 1 218 ? -11.164 -1.451 2.364 1.00 98.62 218 LEU A N 1
ATOM 1669 C CA . LEU A 1 218 ? -11.626 -1.152 1.001 1.00 98.62 218 LEU A CA 1
ATOM 1670 C C . LEU A 1 218 ? -11.323 0.293 0.576 1.00 98.62 218 LEU A C 1
ATOM 1672 O O . LEU A 1 218 ? -10.851 0.520 -0.537 1.00 98.62 218 LEU A O 1
ATOM 1676 N N . TRP A 1 219 ? -11.539 1.268 1.463 1.00 97.81 219 TRP A N 1
ATOM 1677 C CA . TRP A 1 219 ? -11.142 2.657 1.213 1.00 97.81 219 TRP A CA 1
ATOM 1678 C C . TRP A 1 219 ? -9.627 2.811 1.140 1.00 97.81 219 TRP A C 1
ATOM 1680 O O . TRP A 1 219 ? -9.138 3.580 0.319 1.00 97.81 219 TRP A O 1
ATOM 1690 N N . GLY A 1 220 ? -8.885 2.050 1.944 1.00 97.81 220 GLY A N 1
ATOM 1691 C CA . GLY A 1 220 ? -7.434 1.970 1.866 1.00 97.81 220 GLY A CA 1
ATOM 1692 C C . GLY A 1 220 ? -6.973 1.417 0.522 1.00 97.81 220 GLY A C 1
ATOM 1693 O O . GLY A 1 220 ? -6.117 2.019 -0.116 1.00 97.81 220 GLY A O 1
ATOM 1694 N N . MET A 1 221 ? -7.596 0.342 0.033 1.00 98.62 221 MET A N 1
ATOM 1695 C CA . MET A 1 221 ? -7.311 -0.214 -1.290 1.00 98.62 221 MET A CA 1
ATOM 1696 C C . MET A 1 221 ? -7.557 0.805 -2.396 1.00 98.62 221 MET A C 1
ATOM 1698 O O . MET A 1 221 ? -6.696 1.001 -3.247 1.00 98.62 221 MET A O 1
ATOM 1702 N N . LEU A 1 222 ? -8.698 1.493 -2.368 1.00 98.44 222 LEU A N 1
ATOM 1703 C CA . LEU A 1 222 ? -9.001 2.528 -3.351 1.00 98.44 222 LEU A CA 1
ATOM 1704 C C . LEU A 1 222 ? -8.012 3.701 -3.260 1.00 98.44 222 LEU A C 1
ATOM 1706 O O . LEU A 1 222 ? -7.464 4.129 -4.272 1.00 98.44 222 LEU A O 1
ATOM 1710 N N . GLY A 1 223 ? -7.747 4.192 -2.049 1.00 96.69 223 GLY A N 1
ATOM 1711 C CA . GLY A 1 223 ? -6.826 5.299 -1.808 1.00 96.69 223 GLY A CA 1
ATOM 1712 C C . GLY A 1 223 ? -5.395 4.980 -2.234 1.00 96.69 223 GLY A C 1
ATOM 1713 O O . GLY A 1 223 ? -4.750 5.813 -2.857 1.00 96.69 223 GLY A O 1
ATOM 1714 N N . GLY A 1 224 ? -4.911 3.766 -1.969 1.00 97.25 224 GLY A N 1
ATOM 1715 C CA . GLY A 1 224 ? -3.601 3.306 -2.421 1.00 97.25 224 GLY A CA 1
ATOM 1716 C C . GLY A 1 224 ? -3.535 3.093 -3.933 1.00 97.25 224 GLY A C 1
ATOM 1717 O O . GLY A 1 224 ? -2.567 3.515 -4.565 1.00 97.25 224 GLY A O 1
ATOM 1718 N N . ALA A 1 225 ? -4.577 2.500 -4.524 1.00 98.25 225 ALA A N 1
ATOM 1719 C CA . ALA A 1 225 ? -4.635 2.236 -5.959 1.00 98.25 225 ALA A CA 1
ATOM 1720 C C . ALA A 1 225 ? -4.706 3.510 -6.806 1.00 98.25 225 ALA A C 1
ATOM 1722 O O . ALA A 1 225 ? -4.212 3.520 -7.927 1.00 98.25 225 ALA A O 1
ATOM 1723 N N . LEU A 1 226 ? -5.287 4.587 -6.274 1.00 97.75 226 LEU A N 1
ATOM 1724 C CA . LEU A 1 226 ? -5.287 5.898 -6.922 1.00 97.75 226 LEU A CA 1
ATOM 1725 C C . LEU A 1 226 ? -4.046 6.714 -6.543 1.00 97.75 226 LEU A C 1
ATOM 1727 O O . LEU A 1 226 ? -3.396 7.300 -7.404 1.00 97.75 226 LEU A O 1
ATOM 1731 N N . GLY A 1 227 ? -3.700 6.745 -5.257 1.00 95.50 227 GLY A N 1
ATOM 1732 C CA . GLY A 1 227 ? -2.686 7.638 -4.707 1.00 95.50 227 GLY A CA 1
ATOM 1733 C C . GLY A 1 227 ? -1.272 7.348 -5.199 1.00 95.50 227 GLY A C 1
ATOM 1734 O O . GLY A 1 227 ? -0.556 8.288 -5.537 1.00 95.50 227 GLY A O 1
ATOM 1735 N N . LEU A 1 228 ? -0.866 6.075 -5.281 1.00 95.06 228 LEU A N 1
ATOM 1736 C CA . LEU A 1 228 ? 0.484 5.734 -5.739 1.00 95.06 228 LEU A CA 1
ATOM 1737 C C . LEU A 1 228 ? 0.717 6.068 -7.217 1.00 95.06 228 LEU A C 1
ATOM 1739 O O . LEU A 1 228 ? 1.689 6.769 -7.499 1.00 95.06 228 LEU A O 1
ATOM 1743 N N . PRO A 1 229 ? -0.159 5.662 -8.155 1.00 96.88 229 PRO A N 1
ATOM 1744 C CA . PRO A 1 229 ? -0.044 6.099 -9.540 1.00 96.88 229 PRO A CA 1
ATOM 1745 C C . PRO A 1 229 ? -0.103 7.620 -9.679 1.00 96.88 229 PRO A C 1
ATOM 1747 O O . PRO A 1 229 ? 0.735 8.186 -10.365 1.00 96.88 229 PRO A O 1
ATOM 1750 N N . LEU A 1 230 ? -1.026 8.315 -9.003 1.00 95.56 230 LEU A N 1
ATOM 1751 C CA . LEU A 1 230 ? -1.110 9.780 -9.090 1.00 95.56 230 LEU A CA 1
ATOM 1752 C C . LEU A 1 230 ? 0.176 10.462 -8.607 1.00 95.56 230 LEU A C 1
ATOM 1754 O O . LEU A 1 230 ? 0.714 11.328 -9.296 1.00 95.56 230 LEU A O 1
ATOM 1758 N N . GLY A 1 231 ? 0.701 10.041 -7.455 1.00 93.31 231 GLY A N 1
ATOM 1759 C CA . GLY A 1 231 ? 1.969 10.545 -6.936 1.00 93.31 231 GLY A CA 1
ATOM 1760 C C . GLY A 1 231 ? 3.142 10.249 -7.871 1.00 93.31 231 GLY A C 1
ATOM 1761 O O . GLY A 1 231 ? 4.034 11.085 -8.013 1.00 93.31 231 GLY A O 1
ATOM 1762 N N . GLN A 1 232 ? 3.134 9.094 -8.540 1.00 95.19 232 GLN A N 1
ATOM 1763 C CA . GLN A 1 232 ? 4.174 8.748 -9.503 1.00 95.19 232 GLN A CA 1
ATOM 1764 C C . GLN A 1 232 ? 4.038 9.506 -10.824 1.00 95.19 232 GLN A C 1
ATOM 1766 O O . GLN A 1 232 ? 5.046 9.938 -11.372 1.00 95.19 232 GLN A O 1
ATOM 1771 N N . ALA A 1 233 ? 2.820 9.732 -11.313 1.00 94.19 233 ALA A N 1
ATOM 1772 C CA . ALA A 1 233 ? 2.573 10.532 -12.507 1.00 94.19 233 ALA A CA 1
ATOM 1773 C C . ALA A 1 233 ? 3.121 11.953 -12.335 1.00 94.19 233 ALA A C 1
ATOM 1775 O O . ALA A 1 233 ? 3.754 12.477 -13.247 1.00 94.19 233 ALA A O 1
ATOM 1776 N N . LEU A 1 234 ? 2.950 12.546 -11.148 1.00 92.56 234 LEU A N 1
ATOM 1777 C CA . LEU A 1 234 ? 3.533 13.847 -10.818 1.00 92.56 234 LEU A CA 1
ATOM 1778 C C . LEU A 1 234 ? 5.067 13.801 -10.807 1.00 92.56 234 LEU A C 1
ATOM 1780 O O . LEU A 1 234 ? 5.696 14.659 -11.419 1.00 92.56 234 LEU A O 1
ATOM 1784 N N . GLN A 1 235 ? 5.671 12.789 -10.175 1.00 91.31 235 GLN A N 1
ATOM 1785 C CA . GLN A 1 235 ? 7.133 12.636 -10.124 1.00 91.31 235 GLN A CA 1
ATOM 1786 C C . GLN A 1 235 ? 7.762 12.389 -11.501 1.00 91.31 235 GLN A C 1
ATOM 1788 O O . GLN A 1 235 ? 8.844 12.893 -11.782 1.00 91.31 235 GLN A O 1
ATOM 1793 N N . ALA A 1 236 ? 7.089 11.626 -12.360 1.00 92.62 236 ALA A N 1
ATOM 1794 C CA . ALA A 1 236 ? 7.558 11.303 -13.701 1.00 92.62 236 ALA A CA 1
ATOM 1795 C C . ALA A 1 236 ? 7.242 12.411 -14.727 1.00 92.62 236 ALA A C 1
ATOM 1797 O O . ALA A 1 236 ? 7.888 12.478 -15.768 1.00 92.62 236 ALA A O 1
ATOM 1798 N N . SER A 1 237 ? 6.278 13.295 -14.448 1.00 90.94 237 SER A N 1
ATOM 1799 C CA . SER A 1 237 ? 5.711 14.244 -15.422 1.00 90.94 237 SER A CA 1
ATOM 1800 C C . SER A 1 237 ? 6.747 15.034 -16.225 1.00 90.94 237 SER A C 1
ATOM 1802 O O . SER A 1 237 ? 6.685 15.014 -17.452 1.00 90.94 237 SER A O 1
ATOM 1804 N N . ASN A 1 238 ? 7.704 15.671 -15.544 1.00 90.50 238 ASN A N 1
ATOM 1805 C CA . ASN A 1 238 ? 8.745 16.493 -16.162 1.00 90.50 238 ASN A CA 1
ATOM 1806 C C . ASN A 1 238 ? 9.642 15.660 -17.093 1.00 90.50 238 ASN A C 1
ATOM 1808 O O . ASN A 1 238 ? 9.866 16.023 -18.243 1.00 90.50 238 ASN A O 1
ATOM 1812 N N . ALA A 1 239 ? 10.086 14.489 -16.629 1.00 90.69 239 ALA A N 1
ATOM 1813 C CA . ALA A 1 239 ? 10.937 13.602 -17.418 1.00 90.69 239 ALA A CA 1
ATOM 1814 C C . ALA A 1 239 ? 10.228 13.068 -18.678 1.00 90.69 239 ALA A C 1
ATOM 1816 O O . ALA A 1 239 ? 10.858 12.897 -19.718 1.00 90.69 239 ALA A O 1
ATOM 1817 N N . TRP A 1 240 ? 8.915 12.831 -18.599 1.00 92.06 240 TRP A N 1
ATOM 1818 C CA . TRP A 1 240 ? 8.110 12.298 -19.704 1.00 92.06 240 TRP A CA 1
ATOM 1819 C C . TRP A 1 240 ? 7.542 13.368 -20.644 1.00 92.06 240 TRP A C 1
ATOM 1821 O O . TRP A 1 240 ? 7.128 13.034 -21.752 1.00 92.06 240 TRP A O 1
ATOM 1831 N N . ASN A 1 241 ? 7.520 14.634 -20.222 1.00 88.31 241 ASN A N 1
ATOM 1832 C CA . ASN A 1 241 ? 7.019 15.766 -21.003 1.00 88.31 241 ASN A CA 1
ATOM 1833 C C . ASN A 1 241 ? 8.002 16.946 -20.909 1.00 88.31 241 ASN A C 1
ATOM 1835 O O . ASN A 1 241 ? 7.664 17.984 -20.335 1.00 88.31 241 ASN A O 1
ATOM 1839 N N . PRO A 1 242 ? 9.230 16.804 -21.440 1.00 81.50 242 PRO A N 1
ATOM 1840 C CA . PRO A 1 242 ? 10.222 17.865 -21.355 1.00 81.50 242 PRO A CA 1
ATOM 1841 C C . PRO A 1 242 ? 9.724 19.111 -22.101 1.00 81.50 242 PRO A C 1
ATOM 1843 O O . PRO A 1 242 ? 9.449 19.057 -23.299 1.00 81.50 242 PRO A O 1
ATOM 1846 N N . GLY A 1 243 ? 9.618 20.238 -21.392 1.00 73.12 243 GLY A N 1
ATOM 1847 C CA . GLY A 1 243 ? 9.222 21.530 -21.965 1.00 73.12 243 GLY A CA 1
ATOM 1848 C C . GLY A 1 243 ? 7.732 21.883 -21.876 1.00 73.12 243 GLY A C 1
ATOM 1849 O O . GLY A 1 243 ? 7.345 22.908 -22.438 1.00 73.12 243 GLY A O 1
ATOM 1850 N N . MET A 1 244 ? 6.917 21.074 -21.186 1.00 61.00 244 MET A N 1
ATOM 1851 C CA . MET A 1 244 ? 5.621 21.517 -20.643 1.00 61.00 244 MET A CA 1
ATOM 1852 C C . MET A 1 244 ? 5.784 22.233 -19.301 1.00 61.00 244 MET A C 1
ATOM 1854 O O . MET A 1 244 ? 6.726 21.884 -18.554 1.00 61.00 244 MET A O 1
#